Protein AF-A0A1W4WLQ2-F1 (afdb_monomer_lite)

Secondary structure (DSSP, 8-state):
--------------------------------------------------------------------------------------------PPPPPPHHHHHHHHHHHHHH--SSS-TTHHHHHHHHHHHHH-----HHHHHHHHHHHHHHHHTT----SSS-HHHHHHHHHHHHHHHHHHHHHHHHHHHHHTS-----THHHHHHHHHHHHHHHHHHHHHHHHHH-TTSPPP-------S--HHHHHHHHHHHHHHHHHHHHHHHHHHHHHHHHHHHHHHHHHHHHHHHHHHHHHHHHHHHHHHHHHHHHHHHHHHHHHHH-

Organism: Agrilus planipennis (NCBI:txid224129)

Radius of gyration: 39.21 Å; chains: 1; bounding box: 106×61×124 Å

pLDDT: mean 75.22, std 21.89, range [35.06, 98.56]

Structure (mmCIF, N/CA/C/O backbone):
data_AF-A0A1W4WLQ2-F1
#
_entry.id   AF-A0A1W4WLQ2-F1
#
loop_
_atom_site.group_PDB
_atom_site.id
_atom_site.type_symbol
_atom_site.label_atom_id
_atom_site.label_alt_id
_atom_site.label_comp_id
_atom_site.label_asym_id
_atom_site.label_entity_id
_atom_site.label_seq_id
_atom_site.pdbx_PDB_ins_code
_atom_site.Cartn_x
_atom_site.Cartn_y
_atom_site.Cartn_z
_atom_site.occupancy
_atom_site.B_iso_or_equiv
_atom_site.auth_seq_id
_atom_site.auth_comp_id
_atom_site.auth_asym_id
_atom_site.auth_atom_id
_atom_site.pdbx_PDB_model_num
ATOM 1 N N . MET A 1 1 ? -38.801 31.979 46.237 1.00 48.34 1 MET A N 1
ATOM 2 C CA . MET A 1 1 ? -38.641 32.325 44.813 1.00 48.34 1 MET A CA 1
ATOM 3 C C . MET A 1 1 ? -38.445 31.027 44.072 1.00 48.34 1 MET A C 1
ATOM 5 O O . MET A 1 1 ? -37.351 30.481 44.035 1.00 48.34 1 MET A O 1
ATOM 9 N N . GLU A 1 2 ? -39.579 30.489 43.655 1.00 47.44 2 GLU A N 1
ATOM 10 C CA . GLU A 1 2 ? -39.724 29.301 42.829 1.00 47.44 2 GLU A CA 1
ATOM 11 C C . GLU A 1 2 ? -39.314 29.653 41.401 1.00 47.44 2 GLU A C 1
ATOM 13 O O . GLU A 1 2 ? -39.631 30.744 40.938 1.00 47.44 2 GLU A O 1
ATOM 18 N N . ASN A 1 3 ? -38.650 28.732 40.707 1.00 54.50 3 ASN A N 1
ATOM 19 C CA . ASN A 1 3 ? -38.653 28.692 39.250 1.00 54.50 3 ASN A CA 1
ATOM 20 C C . ASN A 1 3 ? -38.746 27.224 38.824 1.00 54.50 3 ASN A C 1
ATOM 22 O O . ASN A 1 3 ? -37.768 26.480 38.836 1.00 54.50 3 ASN A O 1
ATOM 26 N N . HIS A 1 4 ? -39.973 26.831 38.491 1.00 54.28 4 HIS A N 1
ATOM 27 C CA . HIS A 1 4 ? -40.310 25.673 37.675 1.00 54.28 4 HIS A CA 1
ATOM 28 C C . HIS A 1 4 ? -40.163 26.035 36.189 1.00 54.28 4 HIS A C 1
ATOM 30 O O . HIS A 1 4 ? -40.594 27.116 35.795 1.00 54.28 4 HIS A O 1
ATOM 36 N N . SER A 1 5 ? -39.628 25.125 35.369 1.00 55.59 5 SER A N 1
ATOM 37 C CA . SER A 1 5 ? -39.937 24.942 33.929 1.00 55.59 5 SER A CA 1
ATOM 38 C C . SER A 1 5 ? -39.218 23.667 33.446 1.00 55.59 5 SER A C 1
ATOM 40 O O . SER A 1 5 ? -37.993 23.623 33.459 1.00 55.59 5 SER A O 1
ATOM 42 N N . THR A 1 6 ? -39.896 22.513 33.353 1.00 51.12 6 THR A N 1
ATOM 43 C CA . THR A 1 6 ? -40.570 21.944 32.151 1.00 51.12 6 THR A CA 1
ATOM 44 C C . THR A 1 6 ? -39.615 21.780 30.961 1.00 51.12 6 THR A C 1
ATOM 46 O O . THR A 1 6 ? -39.188 22.764 30.374 1.00 51.12 6 THR A O 1
ATOM 49 N N . ALA A 1 7 ? -39.103 20.573 30.701 1.00 46.91 7 ALA A N 1
ATOM 50 C CA . ALA A 1 7 ? -39.734 19.496 29.919 1.00 46.91 7 ALA A CA 1
ATOM 51 C C . ALA A 1 7 ? -39.916 19.848 28.429 1.00 46.91 7 ALA A C 1
ATOM 53 O O . ALA A 1 7 ? -40.767 20.661 28.087 1.00 46.91 7 ALA A O 1
ATOM 54 N N . SER A 1 8 ? -39.171 19.165 27.553 1.00 53.09 8 SER A N 1
ATOM 55 C CA . SER A 1 8 ? -39.634 18.845 26.200 1.00 53.09 8 SER A CA 1
ATOM 56 C C . SER A 1 8 ? -39.045 17.510 25.758 1.00 53.09 8 SER A C 1
ATOM 58 O O . SER A 1 8 ? -37.831 17.316 25.761 1.00 53.09 8 SER A O 1
ATOM 60 N N . ALA A 1 9 ? -39.958 16.608 25.423 1.00 48.03 9 ALA A N 1
ATOM 61 C CA . ALA A 1 9 ? -39.745 15.308 24.822 1.00 48.03 9 ALA A CA 1
ATOM 62 C C . ALA A 1 9 ? -39.530 15.427 23.302 1.00 48.03 9 ALA A C 1
ATOM 64 O O . ALA A 1 9 ? -40.022 16.369 22.681 1.00 48.03 9 ALA A O 1
ATOM 65 N N . ALA A 1 10 ? -38.821 14.450 22.742 1.00 55.53 10 ALA A N 1
ATOM 66 C CA . ALA A 1 10 ? -38.945 13.945 21.372 1.00 55.53 10 ALA A CA 1
ATOM 67 C C . ALA A 1 10 ? -38.346 12.522 21.414 1.00 55.53 10 ALA A C 1
ATOM 69 O O . ALA A 1 10 ? -37.172 12.366 21.751 1.00 55.53 10 ALA A O 1
ATOM 70 N N . ASP A 1 11 ? -39.200 11.501 21.499 1.00 51.06 11 ASP A N 1
ATOM 71 C CA . ASP A 1 11 ? -39.626 10.640 20.376 1.00 51.06 11 ASP A CA 1
ATOM 72 C C . ASP A 1 11 ? -38.424 10.005 19.663 1.00 51.06 11 ASP A C 1
ATOM 74 O O . ASP A 1 11 ? -37.645 10.663 18.979 1.00 51.06 11 ASP A O 1
ATOM 78 N N . GLU A 1 12 ? -38.098 8.760 20.012 1.00 47.62 12 GLU A N 1
ATOM 79 C CA . GLU A 1 12 ? -38.623 7.559 19.340 1.00 47.62 12 GLU A CA 1
ATOM 80 C C . GLU A 1 12 ? -38.275 7.549 17.848 1.00 47.62 12 GLU A C 1
ATOM 82 O O . GLU A 1 12 ? -39.021 8.032 17.002 1.00 47.62 12 GLU A O 1
ATOM 87 N N . ASN A 1 13 ? -37.153 6.906 17.511 1.00 48.66 13 ASN A N 1
ATOM 88 C CA . ASN A 1 13 ? -37.141 6.118 16.290 1.00 48.66 13 ASN A CA 1
ATOM 89 C C . ASN A 1 13 ? -36.418 4.789 16.512 1.00 48.66 13 ASN A C 1
ATOM 91 O O . ASN A 1 13 ? -35.219 4.714 16.782 1.00 48.66 13 ASN A O 1
ATOM 95 N N . SER A 1 14 ? -37.246 3.755 16.458 1.00 46.78 14 SER A N 1
ATOM 96 C CA . SER A 1 14 ? -36.958 2.340 16.572 1.00 46.78 14 SER A CA 1
ATOM 97 C C . SER A 1 14 ? -36.582 1.823 15.187 1.00 46.78 14 SER A C 1
ATOM 99 O O . SER A 1 14 ? -37.464 1.691 14.345 1.00 46.78 14 SER A O 1
ATOM 101 N N . GLU A 1 15 ? -35.326 1.442 14.971 1.00 53.91 15 GLU A N 1
ATOM 102 C CA . GLU A 1 15 ? -34.988 0.480 13.918 1.00 53.91 15 GLU A CA 1
ATOM 103 C C . GLU A 1 15 ? -34.079 -0.603 14.496 1.00 53.91 15 GLU A C 1
ATOM 105 O O . GLU A 1 15 ? -32.929 -0.379 14.880 1.00 53.91 15 GLU A O 1
ATOM 110 N N . GLY A 1 16 ? -34.681 -1.783 14.637 1.00 45.75 16 GLY A N 1
ATOM 111 C CA . GLY A 1 16 ? -34.069 -2.974 15.184 1.00 45.75 16 GLY A CA 1
ATOM 112 C C . GLY A 1 16 ? -32.989 -3.534 14.271 1.00 45.75 16 GLY A C 1
ATOM 113 O O . GLY A 1 16 ? -33.176 -3.696 13.069 1.00 45.75 16 GLY A O 1
ATOM 114 N N . TRP A 1 17 ? -31.878 -3.902 14.894 1.00 57.28 17 TRP A N 1
ATOM 115 C CA . TRP A 1 17 ? -30.917 -4.834 14.334 1.00 57.28 17 TRP A CA 1
ATOM 116 C C . TRP A 1 17 ? -30.945 -6.081 15.211 1.00 57.28 17 TRP A C 1
ATOM 118 O O . TRP A 1 17 ? -30.451 -6.082 16.338 1.00 57.28 17 TRP A O 1
ATOM 128 N N . GLU A 1 18 ? -31.591 -7.131 14.708 1.00 52.88 18 GLU A N 1
ATOM 129 C CA . GLU A 1 18 ? -31.510 -8.469 15.285 1.00 52.88 18 GLU A CA 1
ATOM 130 C C . GLU A 1 18 ? -30.085 -9.020 15.102 1.00 52.88 18 GLU A C 1
ATOM 132 O O . GLU A 1 18 ? -29.582 -9.050 13.975 1.00 52.88 18 GLU A O 1
ATOM 137 N N . PRO A 1 19 ? -29.415 -9.511 16.159 1.00 53.78 19 PRO A N 1
ATOM 138 C CA . PRO A 1 19 ? -28.214 -10.309 15.988 1.00 53.78 19 PRO A CA 1
ATOM 139 C C . PRO A 1 19 ? -28.614 -11.760 15.696 1.00 53.78 19 PRO A C 1
ATOM 141 O O . PRO A 1 19 ? -29.022 -12.510 16.585 1.00 53.78 19 PRO A O 1
ATOM 144 N N . VAL A 1 20 ? -28.464 -12.170 14.435 1.00 58.88 20 VAL A N 1
ATOM 145 C CA . VAL A 1 20 ? -28.527 -13.581 14.041 1.00 58.88 20 VAL A CA 1
ATOM 146 C C . VAL A 1 20 ? -27.397 -14.329 14.747 1.00 58.88 20 VAL A C 1
ATOM 148 O O . VAL A 1 20 ? -26.211 -14.099 14.513 1.00 58.88 20 VAL A O 1
ATOM 151 N N . GLY A 1 21 ? -27.792 -15.225 15.648 1.00 47.22 21 GLY A N 1
ATOM 152 C CA . GLY A 1 21 ? -26.899 -16.109 16.375 1.00 47.22 21 GLY A CA 1
ATOM 153 C C . GLY A 1 21 ? -26.183 -17.087 15.448 1.00 47.22 21 GLY A C 1
ATOM 154 O O . GLY A 1 21 ? -26.806 -17.929 14.809 1.00 47.22 21 GLY A O 1
ATOM 155 N N . GLY A 1 22 ? -24.854 -17.027 15.454 1.00 47.66 22 GLY A N 1
ATOM 156 C CA . GLY A 1 22 ? -23.969 -18.055 14.917 1.00 47.66 22 GLY A CA 1
ATOM 157 C C . GLY A 1 22 ? -23.093 -18.616 16.030 1.00 47.66 22 GLY A C 1
ATOM 158 O O . GLY A 1 22 ? -21.968 -18.170 16.229 1.00 47.66 22 GLY A O 1
ATOM 159 N N . ARG A 1 23 ? -23.619 -19.586 16.788 1.00 44.97 23 ARG A N 1
ATOM 160 C CA . ARG A 1 23 ? -22.826 -20.408 17.712 1.00 44.97 23 ARG A CA 1
ATOM 161 C C . ARG A 1 23 ? -21.892 -21.306 16.899 1.00 44.97 23 ARG A C 1
ATOM 163 O O . ARG A 1 23 ? -22.341 -22.305 16.342 1.00 44.97 23 ARG A O 1
ATOM 170 N N . HIS A 1 24 ? -20.596 -21.028 16.921 1.00 51.94 24 HIS A N 1
ATOM 171 C CA . HIS A 1 24 ? -19.576 -22.047 16.683 1.00 51.94 24 HIS A CA 1
ATOM 172 C C . HIS A 1 24 ? -18.774 -22.238 17.966 1.00 51.94 24 HIS A C 1
ATOM 174 O O . HIS A 1 24 ? -17.876 -21.473 18.302 1.00 51.94 24 HIS A O 1
ATOM 180 N N . GLN A 1 25 ? -19.190 -23.259 18.719 1.00 44.22 25 GLN A N 1
ATOM 181 C CA . GLN A 1 25 ? -18.376 -23.881 19.748 1.00 44.22 25 GLN A CA 1
ATOM 182 C C . GLN A 1 25 ? -17.321 -24.727 19.040 1.00 44.22 25 GLN A C 1
ATOM 184 O O . GLN A 1 25 ? -17.645 -25.769 18.475 1.00 44.22 25 GLN A O 1
ATOM 189 N N . CYS A 1 26 ? -16.069 -24.291 19.099 1.00 48.91 26 CYS A N 1
ATOM 190 C CA . CYS A 1 26 ? -14.922 -25.151 18.858 1.00 48.91 26 CYS A CA 1
ATOM 191 C C . CYS A 1 26 ? -14.115 -25.161 20.155 1.00 48.91 26 CYS A C 1
ATOM 193 O O . CYS A 1 26 ? -13.290 -24.285 20.401 1.00 48.91 26 CYS A O 1
ATOM 195 N N . ASN A 1 27 ? -14.419 -26.140 21.006 1.00 45.69 27 ASN A N 1
ATOM 196 C CA . ASN A 1 27 ? -13.544 -26.558 22.091 1.00 45.69 27 ASN A CA 1
ATOM 197 C C . ASN A 1 27 ? -12.202 -26.979 21.483 1.00 45.69 27 ASN A C 1
ATOM 199 O O . ASN A 1 27 ? -12.173 -27.901 20.669 1.00 45.69 27 ASN A O 1
ATOM 203 N N . SER A 1 28 ? -11.105 -26.355 21.905 1.00 43.94 28 SER A N 1
ATOM 204 C CA . SER A 1 28 ? -9.777 -26.949 21.765 1.00 43.94 28 SER A CA 1
ATOM 205 C C . SER A 1 28 ? -9.122 -27.000 23.145 1.00 43.94 28 SER A C 1
ATOM 207 O O . SER A 1 28 ? -9.112 -25.981 23.843 1.00 43.94 28 SER A O 1
ATOM 209 N N . PRO A 1 29 ? -8.654 -28.178 23.587 1.00 60.97 29 PRO A N 1
ATOM 210 C CA . PRO A 1 29 ? -8.167 -28.371 24.936 1.00 60.97 29 PRO A CA 1
ATOM 211 C C . PRO A 1 29 ? -6.741 -27.836 25.076 1.00 60.97 29 PRO A C 1
ATOM 213 O O . PRO A 1 29 ? -5.836 -28.172 24.317 1.00 60.97 29 PRO A O 1
ATOM 216 N N . PHE A 1 30 ? -6.578 -26.992 26.086 1.00 43.16 30 PHE A N 1
ATOM 217 C CA . PHE A 1 30 ? -5.598 -27.149 27.157 1.00 43.16 30 PHE A CA 1
ATOM 218 C C . PHE A 1 30 ? -4.501 -28.204 26.906 1.00 43.16 30 PHE A C 1
ATOM 220 O O . PHE A 1 30 ? -4.740 -29.406 27.014 1.00 43.16 30 PHE A O 1
ATOM 227 N N . SER A 1 31 ? -3.280 -27.737 26.644 1.00 49.88 31 SER A N 1
ATOM 228 C CA . SER A 1 31 ? -2.066 -28.524 26.845 1.00 49.88 31 SER A CA 1
ATOM 229 C C . SER A 1 31 ? -1.084 -27.685 27.655 1.00 49.88 31 SER A C 1
ATOM 231 O O . SER A 1 31 ? -0.278 -26.932 27.114 1.00 49.88 31 SER A O 1
ATOM 233 N N . GLU A 1 32 ? -1.190 -27.814 28.975 1.00 47.84 32 GLU A N 1
ATOM 234 C CA . GLU A 1 32 ? -0.105 -27.519 29.903 1.00 47.84 32 GLU A CA 1
ATOM 235 C C . GLU A 1 32 ? 1.060 -28.470 29.620 1.00 47.84 32 GLU A C 1
ATOM 237 O O . GLU A 1 32 ? 0.942 -29.677 29.802 1.00 47.84 32 GLU A O 1
ATOM 242 N N . TYR A 1 33 ? 2.203 -27.920 29.226 1.00 51.47 33 TYR A N 1
ATOM 243 C CA . TYR A 1 33 ? 3.497 -28.483 29.588 1.00 51.47 33 TYR A CA 1
ATOM 244 C C . TYR A 1 33 ? 4.407 -27.322 29.964 1.00 51.47 33 TYR A C 1
ATOM 246 O O . TYR A 1 33 ? 4.848 -26.542 29.122 1.00 51.47 33 TYR A O 1
ATOM 254 N N . GLY A 1 34 ? 4.656 -27.199 31.265 1.00 41.88 34 GLY A N 1
ATOM 255 C CA . GLY A 1 34 ? 5.792 -26.444 31.754 1.00 41.88 34 GLY A CA 1
ATOM 256 C C . GLY A 1 34 ? 7.092 -27.139 31.363 1.00 41.88 34 GLY A C 1
ATOM 257 O O . GLY A 1 34 ? 7.143 -28.363 31.266 1.00 41.88 34 GLY A O 1
ATOM 258 N N . SER A 1 35 ? 8.156 -26.360 31.200 1.00 48.81 35 SER A N 1
ATOM 259 C CA . SER A 1 35 ? 9.477 -26.805 31.625 1.00 48.81 35 SER A CA 1
ATOM 260 C C . SER A 1 35 ? 10.407 -25.611 31.810 1.00 48.81 35 SER A C 1
ATOM 262 O O . SER A 1 35 ? 10.673 -24.830 30.902 1.00 48.81 35 SER A O 1
ATOM 264 N N . SER A 1 36 ? 10.879 -25.498 33.040 1.00 47.38 36 SER A N 1
ATOM 265 C CA . SER A 1 36 ? 11.993 -24.699 33.532 1.00 47.38 36 SER A CA 1
ATOM 266 C C . SER A 1 36 ? 13.342 -25.068 32.896 1.00 47.38 36 SER A C 1
ATOM 268 O O . SER A 1 36 ? 13.583 -26.240 32.610 1.00 47.38 36 SER A O 1
ATOM 270 N N . GLY A 1 37 ? 14.259 -24.095 32.824 1.00 35.06 37 GLY A N 1
ATOM 271 C CA . GLY A 1 37 ? 15.705 -24.278 32.599 1.00 35.06 37 GLY A CA 1
ATOM 272 C C . GLY A 1 37 ? 16.283 -23.066 31.856 1.00 35.06 37 GLY A C 1
ATOM 273 O O . GLY A 1 37 ? 16.009 -22.905 30.680 1.00 35.06 37 GLY A O 1
ATOM 274 N N . SER A 1 38 ? 16.849 -22.050 32.515 1.00 42.25 38 SER A N 1
ATOM 275 C CA . SER A 1 38 ? 18.173 -21.993 33.162 1.00 42.25 38 SER A CA 1
ATOM 276 C C . SER A 1 38 ? 19.349 -22.041 32.180 1.00 42.25 38 SER A C 1
ATOM 278 O O . SER A 1 38 ? 19.387 -22.894 31.299 1.00 42.25 38 SER A O 1
ATOM 280 N N . SER A 1 39 ? 20.338 -21.182 32.461 1.00 40.19 39 SER A N 1
ATOM 281 C CA . SER A 1 39 ? 21.684 -21.056 31.876 1.00 40.19 39 SER A CA 1
ATOM 282 C C . SER A 1 39 ? 21.771 -20.415 30.486 1.00 40.19 39 SER A C 1
ATOM 284 O O . SER A 1 39 ? 20.860 -20.521 29.681 1.00 40.19 39 SER A O 1
ATOM 286 N N . GLU A 1 40 ? 22.840 -19.757 30.065 1.00 39.69 40 GLU A N 1
ATOM 287 C CA . GLU A 1 40 ? 24.012 -19.106 30.658 1.00 39.69 40 GLU A CA 1
ATOM 288 C C . GLU A 1 40 ? 24.751 -18.535 29.435 1.00 39.69 40 GLU A C 1
ATOM 290 O O . GLU A 1 40 ? 24.531 -18.962 28.299 1.00 39.69 40 GLU A O 1
ATOM 295 N N . GLY A 1 41 ? 25.537 -17.484 29.637 1.00 40.97 41 GLY A N 1
ATOM 296 C CA . GLY A 1 41 ? 26.003 -16.624 28.557 1.00 40.97 41 GLY A CA 1
ATOM 297 C C . GLY A 1 41 ? 26.814 -17.320 27.466 1.00 40.97 41 GLY A C 1
ATOM 298 O O . GLY A 1 41 ? 27.547 -18.267 27.717 1.00 40.97 41 GLY A O 1
ATOM 299 N N . GLN A 1 42 ? 26.814 -16.724 26.273 1.00 38.69 42 GLN A N 1
ATOM 300 C CA . GLN A 1 42 ? 28.025 -16.695 25.465 1.00 38.69 42 GLN A CA 1
ATOM 301 C C . GLN A 1 42 ? 28.088 -15.461 24.566 1.00 38.69 42 GLN A C 1
ATOM 303 O O . GLN A 1 42 ? 27.208 -15.128 23.782 1.00 38.69 42 GLN A O 1
ATOM 308 N N . ARG A 1 43 ? 29.207 -14.777 24.761 1.00 48.38 43 ARG A N 1
ATOM 309 C CA . ARG A 1 43 ? 29.699 -13.558 24.145 1.00 48.38 43 ARG A CA 1
ATOM 310 C C . ARG A 1 43 ? 30.427 -13.948 22.854 1.00 48.38 43 ARG A C 1
ATOM 312 O O . ARG A 1 43 ? 31.427 -14.655 22.933 1.00 48.38 43 ARG A O 1
ATOM 319 N N . ARG A 1 44 ? 29.976 -13.477 21.689 1.00 45.75 44 ARG A N 1
ATOM 320 C CA . ARG A 1 44 ? 30.718 -13.499 20.406 1.00 45.75 44 ARG A CA 1
ATOM 321 C C . ARG A 1 44 ? 30.398 -12.190 19.674 1.00 45.75 44 ARG A C 1
ATOM 323 O O . ARG A 1 44 ? 29.241 -11.922 19.401 1.00 45.75 44 ARG A O 1
ATOM 330 N N . GLN A 1 45 ? 31.279 -11.189 19.704 1.00 40.25 45 GLN A N 1
ATOM 331 C CA . GLN A 1 45 ? 32.380 -10.928 18.759 1.00 40.25 45 GLN A CA 1
ATOM 332 C C . GLN A 1 45 ? 31.960 -10.905 17.275 1.00 40.25 45 GLN A C 1
ATOM 334 O O . GLN A 1 45 ? 31.929 -11.930 16.609 1.00 40.25 45 GLN A O 1
ATOM 339 N N . SER A 1 46 ? 31.636 -9.687 16.829 1.00 41.41 46 SER A N 1
ATOM 340 C CA . SER A 1 46 ? 32.047 -8.973 15.608 1.00 41.41 46 SER A CA 1
ATOM 341 C C . SER A 1 46 ? 32.401 -9.738 14.323 1.00 41.41 46 SER A C 1
ATOM 343 O O . SER A 1 46 ? 33.451 -10.367 14.272 1.00 41.41 46 SER A O 1
ATOM 345 N N . THR A 1 47 ? 31.685 -9.422 13.233 1.00 42.81 47 THR A N 1
ATOM 346 C CA . THR A 1 47 ? 32.250 -9.019 11.920 1.00 42.81 47 THR A CA 1
ATOM 347 C C . THR A 1 47 ? 31.239 -8.146 11.142 1.00 42.81 47 THR A C 1
ATOM 349 O O . THR A 1 47 ? 30.071 -8.517 11.051 1.00 42.81 47 THR A O 1
ATOM 352 N N . PRO A 1 48 ? 31.628 -6.994 10.552 1.00 48.53 48 PRO A N 1
ATOM 353 C CA . PRO A 1 48 ? 30.791 -6.289 9.584 1.00 48.53 48 PRO A CA 1
ATOM 354 C C . PRO A 1 48 ? 31.212 -6.645 8.150 1.00 48.53 48 PRO A C 1
ATOM 356 O O . PRO A 1 48 ? 32.249 -6.204 7.652 1.00 48.53 48 PRO A O 1
ATOM 359 N N . GLY A 1 49 ? 30.388 -7.450 7.476 1.00 37.03 49 GLY A N 1
ATOM 360 C CA . GLY A 1 49 ? 30.496 -7.734 6.046 1.00 37.03 49 GLY A CA 1
ATOM 361 C C . GLY A 1 49 ? 29.917 -6.589 5.216 1.00 37.03 49 GLY A C 1
ATOM 362 O O . GLY A 1 49 ? 28.706 -6.450 5.075 1.00 37.03 49 GLY A O 1
ATOM 363 N N . SER A 1 50 ? 30.801 -5.754 4.674 1.00 46.38 50 SER A N 1
ATOM 364 C CA . SER A 1 50 ? 30.487 -4.699 3.709 1.00 46.38 50 SER A CA 1
ATOM 365 C C . SER A 1 50 ? 30.048 -5.298 2.368 1.00 46.38 50 SER A C 1
ATOM 367 O O . SER A 1 50 ? 30.754 -6.120 1.784 1.00 46.38 50 SER A O 1
ATOM 369 N N . SER A 1 51 ? 28.898 -4.872 1.844 1.00 44.75 51 SER A N 1
ATOM 370 C CA . SER A 1 51 ? 28.499 -5.123 0.455 1.00 44.75 51 SER A CA 1
ATOM 371 C C . SER A 1 51 ? 27.739 -3.924 -0.103 1.00 44.75 51 SER A C 1
ATOM 373 O O . SER A 1 51 ? 26.521 -3.808 0.000 1.00 44.75 51 SER A O 1
ATOM 375 N N . HIS A 1 52 ? 28.490 -3.015 -0.725 1.00 40.72 52 HIS A N 1
ATOM 376 C CA . HIS A 1 52 ? 27.952 -1.992 -1.612 1.00 40.72 52 HIS A CA 1
ATOM 377 C C . HIS A 1 52 ? 27.673 -2.609 -2.990 1.00 40.72 52 HIS A C 1
ATOM 379 O O . HIS A 1 52 ? 28.597 -2.931 -3.736 1.00 40.72 52 HIS A O 1
ATOM 385 N N . ARG A 1 53 ? 26.395 -2.727 -3.362 1.00 43.56 53 ARG A N 1
ATOM 386 C CA . ARG A 1 53 ? 25.969 -2.809 -4.765 1.00 43.56 53 ARG A CA 1
ATOM 387 C C . ARG A 1 53 ? 25.604 -1.403 -5.236 1.00 43.56 53 ARG A C 1
ATOM 389 O O . ARG A 1 53 ? 24.496 -0.939 -4.997 1.00 43.56 53 ARG A O 1
ATOM 396 N N . SER A 1 54 ? 26.521 -0.758 -5.951 1.00 41.09 54 SER A N 1
ATOM 397 C CA . SER A 1 54 ? 26.209 0.394 -6.801 1.00 41.09 54 SER A CA 1
ATOM 398 C C . SER A 1 54 ? 26.283 -0.057 -8.253 1.00 41.09 54 SER A C 1
ATOM 400 O O . SER A 1 54 ? 27.358 -0.318 -8.788 1.00 41.09 54 SER A O 1
ATOM 402 N N . ASN A 1 55 ? 25.113 -0.184 -8.872 1.00 36.38 55 ASN A N 1
ATOM 403 C CA . ASN A 1 55 ? 24.955 -0.449 -10.294 1.00 36.38 55 ASN A CA 1
ATOM 404 C C . ASN A 1 55 ? 25.239 0.851 -11.065 1.00 36.38 55 ASN A C 1
ATOM 406 O O . ASN A 1 55 ? 24.464 1.802 -10.976 1.00 36.38 55 ASN A O 1
ATOM 410 N N . SER A 1 56 ? 26.319 0.882 -11.845 1.00 48.47 56 SER A N 1
ATOM 411 C CA . SER A 1 56 ? 26.508 1.845 -12.931 1.00 48.47 56 SER A CA 1
ATOM 412 C C . SER A 1 56 ? 26.633 1.091 -14.257 1.00 48.47 56 SER A C 1
ATOM 414 O O . SER A 1 56 ? 27.543 0.299 -14.482 1.00 48.47 56 SER A O 1
ATOM 416 N N . SER A 1 57 ? 25.660 1.300 -15.139 1.00 40.88 57 SER A N 1
ATOM 417 C CA . SER A 1 57 ? 25.740 1.054 -16.584 1.00 40.88 57 SER A CA 1
ATOM 418 C C . SER A 1 57 ? 24.451 1.645 -17.176 1.00 40.88 57 SER A C 1
ATOM 420 O O . SER A 1 57 ? 23.394 1.488 -16.578 1.00 40.88 57 SER A O 1
ATOM 422 N N . GLN A 1 58 ? 24.425 2.355 -18.301 1.00 44.31 58 GLN A N 1
ATOM 423 C CA . GLN A 1 58 ? 24.904 1.869 -19.589 1.00 44.31 58 GLN A CA 1
ATOM 424 C C . GLN A 1 58 ? 25.239 3.026 -20.545 1.00 44.31 58 GLN A C 1
ATOM 426 O O . GLN A 1 58 ? 24.397 3.867 -20.855 1.00 44.31 58 GLN A O 1
ATOM 431 N N . HIS A 1 59 ? 26.449 2.984 -21.106 1.00 40.47 59 HIS A N 1
ATOM 432 C CA . HIS A 1 59 ? 26.720 3.491 -22.448 1.00 40.47 59 HIS A CA 1
ATOM 433 C C . HIS A 1 59 ? 26.280 2.425 -23.458 1.00 40.47 59 HIS A C 1
ATOM 435 O O . HIS A 1 59 ? 26.790 1.308 -23.438 1.00 40.47 59 HIS A O 1
ATOM 441 N N . SER A 1 60 ? 25.375 2.776 -24.370 1.00 41.41 60 SER A N 1
ATOM 442 C CA . SER A 1 60 ? 25.080 1.968 -25.557 1.00 41.41 60 SER A CA 1
ATOM 443 C C . SER A 1 60 ? 25.820 2.571 -26.749 1.00 41.41 60 SER A C 1
ATOM 445 O O . SER A 1 60 ? 25.423 3.619 -27.253 1.00 41.41 60 SER A O 1
ATOM 447 N N . LYS A 1 61 ? 26.906 1.931 -27.198 1.00 40.69 61 LYS A N 1
ATOM 448 C CA . LYS A 1 61 ? 27.499 2.188 -28.518 1.00 40.69 61 LYS A CA 1
ATOM 449 C C . LYS A 1 61 ? 27.119 1.045 -29.453 1.00 40.69 61 LYS A C 1
ATOM 451 O O . LYS A 1 61 ? 27.555 -0.089 -29.301 1.00 40.69 61 LYS A O 1
ATOM 456 N N . SER A 1 62 ? 26.276 1.397 -30.410 1.00 41.56 62 SER A N 1
ATOM 457 C CA . SER A 1 62 ? 25.870 0.635 -31.583 1.00 41.56 62 SER A CA 1
ATOM 458 C C . SER A 1 62 ? 27.065 0.329 -32.492 1.00 41.56 62 SER A C 1
ATOM 460 O O . SER A 1 62 ? 27.662 1.249 -33.054 1.00 41.56 62 SER A O 1
ATOM 462 N N . SER A 1 63 ? 27.382 -0.951 -32.692 1.00 44.84 63 SER A N 1
ATOM 463 C CA . SER A 1 63 ? 28.281 -1.408 -33.752 1.00 44.84 63 SER A CA 1
ATOM 464 C C . SER A 1 63 ? 27.468 -1.779 -34.996 1.00 44.84 63 SER A C 1
ATOM 466 O O . SER A 1 63 ? 26.784 -2.796 -35.077 1.00 44.84 63 SER A O 1
ATOM 468 N N . SER A 1 64 ? 27.536 -0.883 -35.978 1.00 44.66 64 SER A N 1
ATOM 469 C CA . SER A 1 64 ? 27.032 -1.060 -37.336 1.00 44.66 64 SER A CA 1
ATOM 470 C C . SER A 1 64 ? 27.967 -1.999 -38.098 1.00 44.66 64 SER A C 1
ATOM 472 O O . SER A 1 64 ? 29.118 -1.652 -38.364 1.00 44.66 64 SER A O 1
ATOM 474 N N . LYS A 1 65 ? 27.493 -3.202 -38.438 1.00 49.75 65 LYS A N 1
ATOM 475 C CA . LYS A 1 65 ? 28.225 -4.164 -39.271 1.00 49.75 65 LYS A CA 1
ATOM 476 C C . LYS A 1 65 ? 27.663 -4.105 -40.690 1.00 49.75 65 LYS A C 1
ATOM 478 O O . LYS A 1 65 ? 26.641 -4.710 -41.002 1.00 49.75 65 LYS A O 1
ATOM 483 N N . ARG A 1 66 ? 28.326 -3.321 -41.542 1.00 46.81 66 ARG A N 1
ATOM 484 C CA . ARG A 1 66 ? 28.109 -3.299 -42.993 1.00 46.81 66 ARG A CA 1
ATOM 485 C C . ARG A 1 66 ? 28.815 -4.485 -43.651 1.00 46.81 66 ARG A C 1
ATOM 487 O O . ARG A 1 66 ? 29.983 -4.735 -43.382 1.00 46.81 66 ARG A O 1
ATOM 494 N N . GLY A 1 67 ? 28.118 -5.088 -44.611 1.00 44.28 67 GLY A N 1
ATOM 495 C CA . GLY A 1 67 ? 28.705 -5.448 -45.900 1.00 44.28 67 GLY A CA 1
ATOM 496 C C . GLY A 1 67 ? 29.173 -6.888 -46.069 1.00 44.28 67 GLY A C 1
ATOM 497 O O . GLY A 1 67 ? 30.346 -7.188 -45.880 1.00 44.28 67 GLY A O 1
ATOM 498 N N . ARG A 1 68 ? 28.299 -7.744 -46.607 1.00 48.25 68 ARG A N 1
ATOM 499 C CA . ARG A 1 68 ? 28.745 -8.791 -47.533 1.00 48.25 68 ARG A CA 1
ATOM 500 C C . ARG A 1 68 ? 27.720 -8.973 -48.646 1.00 48.25 68 ARG A C 1
ATOM 502 O O . ARG A 1 68 ? 26.632 -9.492 -48.428 1.00 48.25 68 ARG A O 1
ATOM 509 N N . ALA A 1 69 ? 28.085 -8.484 -49.826 1.00 49.81 69 ALA A N 1
ATOM 510 C CA . ALA A 1 69 ? 27.381 -8.716 -51.073 1.00 49.81 69 ALA A CA 1
ATOM 511 C C . ALA A 1 69 ? 27.676 -10.136 -51.580 1.00 49.81 69 ALA A C 1
ATOM 513 O O . ALA A 1 69 ? 28.820 -10.585 -51.543 1.00 49.81 69 ALA A O 1
ATOM 514 N N . THR A 1 70 ? 26.648 -10.814 -52.084 1.00 61.84 70 THR A N 1
ATOM 515 C CA . THR A 1 70 ? 26.765 -11.959 -52.999 1.00 61.84 70 THR A CA 1
ATOM 516 C C . THR A 1 70 ? 25.719 -11.788 -54.106 1.00 61.84 70 THR A C 1
ATOM 518 O O . THR A 1 70 ? 24.600 -11.366 -53.805 1.00 61.84 70 THR A O 1
ATOM 521 N N . PRO A 1 71 ? 26.056 -12.043 -55.384 1.00 64.06 71 PRO A N 1
ATOM 522 C CA . PRO A 1 71 ? 25.113 -11.908 -56.484 1.00 64.06 71 PRO A CA 1
ATOM 523 C C . PRO A 1 71 ? 24.474 -13.249 -56.895 1.00 64.06 71 PRO A C 1
ATOM 525 O O . PRO A 1 71 ? 25.141 -14.272 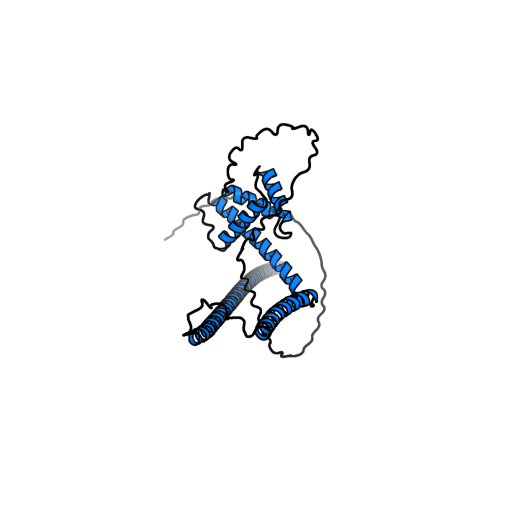-56.979 1.00 64.06 71 PRO A O 1
ATOM 528 N N . ARG A 1 72 ? 23.183 -13.153 -57.240 1.00 53.66 72 ARG A N 1
ATOM 529 C CA . ARG A 1 72 ? 22.533 -13.646 -58.474 1.00 53.66 72 ARG A CA 1
ATOM 530 C C . ARG A 1 72 ? 22.585 -15.149 -58.830 1.00 53.66 72 ARG A C 1
ATOM 532 O O . ARG A 1 72 ? 23.549 -15.612 -59.422 1.00 53.66 72 ARG A O 1
ATOM 539 N N . ALA A 1 73 ? 21.428 -15.805 -58.704 1.00 50.81 73 ALA A N 1
ATOM 540 C CA . ALA A 1 73 ? 20.832 -16.732 -59.688 1.00 50.81 73 ALA A CA 1
ATOM 541 C C . ALA A 1 73 ? 19.342 -16.910 -59.311 1.00 50.81 73 ALA A C 1
ATOM 543 O O . ALA A 1 73 ? 19.032 -17.379 -58.225 1.00 50.81 73 ALA A O 1
ATOM 544 N N . SER A 1 74 ? 18.399 -16.269 -60.005 1.00 57.81 74 SER A N 1
ATOM 545 C CA . SER A 1 74 ? 17.646 -16.832 -61.139 1.00 57.81 74 SER A CA 1
ATOM 546 C C . SER A 1 74 ? 16.968 -18.173 -60.830 1.00 57.81 74 SER A C 1
ATOM 548 O O . SER A 1 74 ? 17.506 -19.215 -61.184 1.00 57.81 74 SER A O 1
ATOM 550 N N . GLN A 1 75 ? 15.759 -18.142 -60.261 1.00 52.44 75 GLN A N 1
ATOM 551 C CA . GLN A 1 75 ? 14.698 -19.085 -60.630 1.00 52.44 75 GLN A CA 1
ATOM 552 C C . GLN A 1 75 ? 13.325 -18.501 -60.286 1.00 52.44 75 GLN A C 1
ATOM 554 O O . GLN A 1 75 ? 12.983 -18.230 -59.138 1.00 52.44 75 GLN A O 1
ATOM 559 N N . THR A 1 76 ? 12.588 -18.233 -61.353 1.00 50.34 76 THR A N 1
ATOM 560 C CA . THR A 1 76 ? 11.267 -17.625 -61.417 1.00 50.34 76 THR A CA 1
ATOM 561 C C . THR A 1 76 ? 10.218 -18.712 -61.197 1.00 50.34 76 THR A C 1
ATOM 563 O O . THR A 1 76 ? 10.132 -19.642 -61.993 1.00 50.34 76 THR A O 1
ATOM 566 N N . MET A 1 77 ? 9.401 -18.574 -60.154 1.00 68.44 77 MET A N 1
ATOM 567 C CA . MET A 1 77 ? 8.104 -19.247 -60.040 1.00 68.44 77 MET A CA 1
ATOM 568 C C . MET A 1 77 ? 7.016 -18.164 -59.956 1.00 68.44 77 MET A C 1
ATOM 570 O O . MET A 1 77 ? 7.214 -17.178 -59.238 1.00 68.44 77 MET A O 1
ATOM 574 N N . PRO A 1 78 ? 5.893 -18.293 -60.685 1.00 60.62 78 PRO A N 1
ATOM 575 C CA . PRO A 1 78 ? 4.809 -17.319 -60.649 1.00 60.62 78 PRO A CA 1
ATOM 576 C C . PRO A 1 78 ? 3.996 -17.491 -59.360 1.00 60.62 78 PRO A C 1
ATOM 578 O O . PRO A 1 78 ? 3.044 -18.265 -59.306 1.00 60.62 78 PRO A O 1
ATOM 581 N N . SER A 1 79 ? 4.374 -16.766 -58.308 1.00 49.72 79 SER A N 1
ATOM 582 C CA . SER A 1 79 ? 3.523 -16.612 -57.129 1.00 49.72 79 SER A CA 1
ATOM 583 C C . SER A 1 79 ? 2.354 -15.693 -57.462 1.00 49.72 79 SER A C 1
ATOM 585 O O . SER A 1 79 ? 2.535 -14.565 -57.917 1.00 49.72 79 SER A O 1
ATOM 587 N N . THR A 1 80 ? 1.150 -16.193 -57.212 1.00 48.16 80 THR A N 1
ATOM 588 C CA . THR A 1 80 ? -0.119 -15.472 -57.207 1.00 48.16 80 THR A CA 1
ATOM 589 C C . THR A 1 80 ? -0.023 -14.272 -56.267 1.00 48.16 80 THR A C 1
ATOM 591 O O . THR A 1 80 ? -0.177 -14.382 -55.051 1.00 48.16 80 THR A O 1
ATOM 594 N N . THR A 1 81 ? 0.258 -13.104 -56.841 1.00 48.31 81 THR A N 1
ATOM 595 C CA . THR A 1 81 ? 0.212 -11.811 -56.162 1.00 48.31 81 THR A CA 1
ATOM 596 C C . THR A 1 81 ? -1.245 -11.488 -55.843 1.00 48.31 81 THR A C 1
ATOM 598 O O . THR A 1 81 ? -1.941 -10.833 -56.617 1.00 48.31 81 THR A O 1
ATOM 601 N N . VAL A 1 82 ? -1.738 -11.970 -54.702 1.00 54.41 82 VAL A N 1
ATOM 602 C CA . VAL A 1 82 ? -2.912 -11.371 -54.067 1.00 54.41 82 VAL A CA 1
ATOM 603 C C . VAL A 1 82 ? -2.521 -9.949 -53.691 1.00 54.41 82 VAL A C 1
ATOM 605 O O . VAL A 1 82 ? -1.690 -9.728 -52.814 1.00 54.41 82 VAL A O 1
ATOM 608 N N . ASN A 1 83 ? -3.069 -8.998 -54.448 1.00 47.28 83 ASN A N 1
ATOM 609 C CA . ASN A 1 83 ? -2.974 -7.564 -54.224 1.00 47.28 83 ASN A CA 1
ATOM 610 C C . ASN A 1 83 ? -3.302 -7.260 -52.759 1.00 47.28 83 ASN A C 1
ATOM 612 O O . ASN A 1 83 ? -4.467 -7.165 -52.365 1.00 47.28 83 ASN A O 1
ATOM 616 N N . SER A 1 84 ? -2.251 -7.105 -51.956 1.00 47.50 84 SER A N 1
ATOM 617 C CA . SER A 1 84 ? -2.308 -6.511 -50.632 1.00 47.50 84 SER A CA 1
ATOM 618 C C . SER A 1 84 ? -2.828 -5.098 -50.808 1.00 47.50 84 SER A C 1
ATOM 620 O O . SER A 1 84 ? -2.094 -4.183 -51.178 1.00 47.50 84 SER A O 1
ATOM 622 N N . SER A 1 85 ? -4.135 -4.966 -50.598 1.00 47.94 85 SER A N 1
ATOM 623 C CA . SER A 1 85 ? -4.838 -3.702 -50.477 1.00 47.94 85 SER A CA 1
ATOM 624 C C . SER A 1 85 ? -3.973 -2.778 -49.632 1.00 47.94 85 SER A C 1
ATOM 626 O O . SER A 1 85 ? -3.662 -3.091 -48.483 1.00 47.94 85 SER A O 1
ATOM 628 N N . SER A 1 86 ? -3.530 -1.675 -50.224 1.00 52.38 86 SER A N 1
ATOM 629 C CA . SER A 1 86 ? -2.840 -0.597 -49.537 1.00 52.38 86 SER A CA 1
ATOM 630 C C . SER A 1 86 ? -3.800 -0.029 -48.496 1.00 52.38 86 SER A C 1
ATOM 632 O O . SER A 1 86 ? -4.571 0.888 -48.784 1.00 52.38 86 SER A O 1
ATOM 634 N N . ILE A 1 87 ? -3.809 -0.637 -47.306 1.00 58.72 87 ILE A N 1
ATOM 635 C CA . ILE A 1 87 ? -4.526 -0.152 -46.134 1.00 58.72 87 ILE A CA 1
ATOM 636 C C . ILE A 1 87 ? -3.952 1.233 -45.883 1.00 58.72 87 ILE A C 1
ATOM 638 O O . ILE A 1 87 ? -2.829 1.383 -45.403 1.00 58.72 87 ILE A O 1
ATOM 642 N N . SER A 1 88 ? -4.718 2.236 -46.306 1.00 57.28 88 SER A N 1
ATOM 643 C CA . SER A 1 88 ? -4.521 3.638 -45.985 1.00 57.28 88 SER A CA 1
ATOM 644 C C . SER A 1 88 ? -4.188 3.710 -44.499 1.00 57.28 88 SER A C 1
ATOM 646 O O . SER A 1 88 ? -5.038 3.401 -43.658 1.00 57.28 88 SER A O 1
ATOM 648 N N . GLN A 1 89 ? -2.922 4.005 -44.184 1.00 56.81 89 GLN A N 1
ATOM 649 C CA . GLN A 1 89 ? -2.438 4.134 -42.816 1.00 56.81 89 GLN A CA 1
ATOM 650 C C . GLN A 1 89 ? -3.084 5.380 -42.226 1.00 56.81 89 GLN A C 1
ATOM 652 O O . GLN A 1 89 ? -2.507 6.466 -42.216 1.00 56.81 89 GLN A O 1
ATOM 657 N N . ARG A 1 90 ? -4.333 5.232 -41.773 1.00 63.03 90 ARG A N 1
ATOM 658 C CA . ARG A 1 90 ? -4.983 6.239 -40.950 1.00 63.03 90 ARG A CA 1
ATOM 659 C C . ARG A 1 90 ? -4.044 6.493 -39.771 1.00 63.03 90 ARG A C 1
ATOM 661 O O . ARG A 1 90 ? -3.574 5.518 -39.175 1.00 63.03 90 ARG A O 1
ATOM 668 N N . PRO A 1 91 ? -3.733 7.761 -39.457 1.00 66.25 91 PRO A N 1
ATOM 669 C CA . PRO A 1 91 ? -2.861 8.083 -38.342 1.00 66.25 91 PRO A CA 1
ATOM 670 C C . PRO A 1 91 ? -3.421 7.394 -37.101 1.00 66.25 91 PRO A C 1
ATOM 672 O O . PRO A 1 91 ? -4.556 7.657 -36.702 1.00 66.25 91 PRO A O 1
ATOM 675 N N . GLN A 1 92 ? -2.655 6.452 -36.543 1.00 72.75 92 GLN A N 1
ATOM 676 C CA . GLN A 1 92 ? -3.064 5.761 -35.330 1.00 72.75 92 GLN A CA 1
ATOM 677 C C . GLN A 1 92 ? -3.178 6.819 -34.238 1.00 72.75 92 GLN A C 1
ATOM 679 O O . GLN A 1 92 ? -2.180 7.425 -33.835 1.00 72.75 92 GLN A O 1
ATOM 684 N N . LEU A 1 93 ? -4.414 7.093 -33.819 1.00 80.81 93 LEU A N 1
ATOM 685 C CA . LEU A 1 93 ? -4.690 8.003 -32.721 1.00 80.81 93 LEU A CA 1
ATOM 686 C C . LEU A 1 93 ? -3.908 7.493 -31.514 1.00 80.81 93 LEU A C 1
ATOM 688 O O . LEU A 1 93 ? -4.116 6.371 -31.052 1.00 80.81 93 LEU A O 1
ATOM 692 N N . ARG A 1 94 ? -2.955 8.302 -31.043 1.00 88.12 94 ARG A N 1
ATOM 693 C CA . ARG A 1 94 ? -2.146 7.946 -29.879 1.00 88.12 94 ARG A CA 1
ATOM 694 C C . ARG A 1 94 ? -3.090 7.755 -28.702 1.00 88.12 94 ARG A C 1
ATOM 696 O O . ARG A 1 94 ? -3.883 8.642 -28.396 1.00 88.12 94 ARG A O 1
ATOM 703 N N . PHE A 1 95 ? -3.004 6.602 -28.053 1.00 92.62 95 PHE A N 1
ATOM 704 C CA . PHE A 1 95 ? -3.794 6.338 -26.863 1.00 92.62 95 PHE A CA 1
ATOM 705 C C . PHE A 1 95 ? -3.342 7.275 -25.735 1.00 92.62 95 PHE A C 1
ATOM 707 O O . PHE A 1 95 ? -2.182 7.250 -25.324 1.00 92.62 95 PHE A O 1
ATOM 714 N N . ILE A 1 96 ? -4.248 8.130 -25.259 1.00 95.25 96 ILE A N 1
ATOM 715 C CA . ILE A 1 96 ? -3.990 9.066 -24.159 1.00 95.25 96 ILE A CA 1
ATOM 716 C C . ILE A 1 96 ? -4.590 8.486 -22.880 1.00 95.25 96 ILE A C 1
ATOM 718 O O . ILE A 1 96 ? -5.774 8.155 -22.842 1.00 95.25 96 ILE A O 1
ATOM 722 N N . PHE A 1 97 ? -3.791 8.385 -21.823 1.00 96.00 97 PHE A N 1
ATOM 723 C CA . PHE A 1 97 ? -4.275 7.954 -20.514 1.00 96.00 97 PHE A CA 1
ATOM 724 C C . PHE A 1 97 ? -4.981 9.110 -19.795 1.00 96.00 97 PHE A C 1
ATOM 726 O O . PHE A 1 97 ? -4.363 10.137 -19.503 1.00 96.00 97 PHE A O 1
ATOM 733 N N . SER A 1 98 ? -6.279 8.940 -19.543 1.00 95.88 98 SER A N 1
ATOM 734 C CA . SER A 1 98 ? -7.070 9.753 -18.614 1.00 95.88 98 SER A CA 1
ATOM 735 C C . SER A 1 98 ? -7.042 9.128 -17.216 1.00 95.88 98 SER A C 1
ATOM 737 O O . SER A 1 98 ? -6.623 7.984 -17.060 1.00 95.88 98 SER A O 1
ATOM 739 N N . ILE A 1 99 ? -7.516 9.862 -16.204 1.00 96.12 99 ILE A N 1
ATOM 740 C CA . ILE A 1 99 ? -7.597 9.350 -14.827 1.00 96.12 99 ILE A CA 1
ATOM 741 C C . ILE A 1 99 ? -8.483 8.102 -14.722 1.00 96.12 99 ILE A C 1
ATOM 743 O O . ILE A 1 99 ? -8.091 7.130 -14.094 1.00 96.12 99 ILE A O 1
ATOM 747 N N . GLU A 1 100 ? -9.621 8.092 -15.413 1.00 97.12 100 GLU A N 1
ATOM 748 C CA . GLU A 1 100 ? -10.532 6.947 -15.486 1.00 97.12 100 GLU A CA 1
ATOM 749 C C . GLU A 1 100 ? -9.851 5.719 -16.105 1.00 97.12 100 GLU A C 1
ATOM 751 O O . GLU A 1 100 ? -9.929 4.617 -15.576 1.00 97.12 100 GLU A O 1
ATOM 756 N N . ARG A 1 101 ? -9.085 5.915 -17.187 1.00 97.50 101 ARG A N 1
ATOM 757 C CA . ARG A 1 101 ? -8.308 4.831 -17.806 1.00 97.50 101 ARG A CA 1
ATOM 758 C C . ARG A 1 101 ? -7.212 4.319 -16.881 1.00 97.50 101 ARG A C 1
ATOM 760 O O . ARG A 1 101 ? -6.940 3.126 -16.895 1.00 97.50 101 ARG A O 1
ATOM 767 N N . ASP A 1 102 ? -6.577 5.202 -16.111 1.00 97.75 102 ASP A N 1
ATOM 768 C CA . ASP A 1 102 ? -5.601 4.789 -15.105 1.00 97.75 102 ASP A CA 1
ATOM 769 C C . ASP A 1 102 ? -6.269 3.910 -14.037 1.00 97.75 102 ASP A C 1
ATOM 771 O O . ASP A 1 102 ? -5.731 2.853 -13.734 1.00 97.75 102 ASP A O 1
ATOM 775 N N . ILE A 1 103 ? -7.448 4.291 -13.526 1.00 98.06 103 ILE A N 1
ATOM 776 C CA . ILE A 1 103 ? -8.227 3.494 -12.557 1.00 98.06 103 ILE A CA 1
ATOM 777 C C . ILE A 1 103 ? -8.535 2.104 -13.126 1.00 98.06 103 ILE A C 1
ATOM 779 O O . ILE A 1 103 ? -8.152 1.111 -12.518 1.00 98.06 103 ILE A O 1
ATOM 783 N N . ASN A 1 104 ? -9.100 2.029 -14.335 1.00 98.25 104 ASN A N 1
ATOM 784 C CA . ASN A 1 104 ? -9.443 0.759 -14.987 1.00 98.25 104 ASN A CA 1
ATOM 785 C C . ASN A 1 104 ? -8.221 -0.166 -15.145 1.00 98.25 104 ASN A C 1
ATOM 787 O O . ASN A 1 104 ? -8.287 -1.371 -14.907 1.00 98.25 104 ASN A O 1
ATOM 791 N N . VAL A 1 105 ? -7.069 0.398 -15.524 1.00 98.19 105 VAL A N 1
ATOM 792 C CA . VAL A 1 105 ? -5.819 -0.366 -15.664 1.00 98.19 105 VAL A CA 1
ATOM 793 C C . VAL A 1 105 ? -5.294 -0.843 -14.308 1.00 98.19 105 VAL A C 1
ATOM 795 O O . VAL A 1 105 ? -4.765 -1.952 -14.228 1.00 98.19 105 VAL A O 1
ATOM 798 N N . LEU A 1 106 ? -5.424 -0.036 -13.251 1.00 98.31 106 LEU A N 1
ATOM 799 C CA . LEU A 1 106 ? -5.017 -0.415 -11.896 1.00 98.31 106 LEU A CA 1
ATOM 800 C C . LEU A 1 106 ? -5.926 -1.513 -11.324 1.00 98.31 106 LEU A C 1
ATOM 802 O O . LEU A 1 106 ? -5.409 -2.470 -10.757 1.00 98.31 106 LEU A O 1
ATOM 806 N N . GLU A 1 107 ? -7.241 -1.439 -11.543 1.00 98.44 107 GLU A N 1
ATOM 807 C CA . GLU A 1 107 ? -8.192 -2.491 -11.154 1.00 98.44 107 GLU A CA 1
ATOM 808 C C . GLU A 1 107 ? -7.894 -3.818 -11.865 1.00 98.44 107 GLU A C 1
ATOM 810 O O . GLU A 1 107 ? -7.839 -4.871 -11.230 1.00 98.44 107 GLU A O 1
ATOM 815 N N . ALA A 1 108 ? -7.637 -3.786 -13.176 1.00 98.25 108 ALA A N 1
ATOM 816 C CA . ALA A 1 108 ? -7.239 -4.981 -13.922 1.00 98.25 108 ALA A CA 1
ATOM 817 C C . ALA A 1 108 ? -5.908 -5.562 -13.415 1.00 98.25 108 ALA A C 1
ATOM 819 O O . ALA A 1 108 ? -5.760 -6.779 -13.277 1.00 98.25 108 ALA A O 1
ATOM 820 N N . ALA A 1 109 ? -4.937 -4.696 -13.101 1.00 97.69 109 ALA A N 1
ATOM 821 C CA . ALA A 1 109 ? -3.658 -5.116 -12.541 1.00 97.69 109 ALA A CA 1
ATOM 822 C C . ALA A 1 109 ? -3.809 -5.742 -11.144 1.00 97.69 109 ALA A C 1
ATOM 824 O O . ALA A 1 109 ? -3.140 -6.734 -10.871 1.00 97.69 109 ALA A O 1
ATOM 825 N N . LEU A 1 110 ? -4.693 -5.223 -10.287 1.00 97.00 110 LEU A N 1
ATOM 826 C CA . LEU A 1 110 ? -4.987 -5.813 -8.977 1.00 97.00 110 LEU A CA 1
ATOM 827 C C . LEU A 1 110 ? -5.637 -7.191 -9.104 1.00 97.00 110 LEU A C 1
ATOM 829 O O . LEU A 1 110 ? -5.145 -8.152 -8.522 1.00 97.00 110 LEU A O 1
ATOM 833 N N . ASN A 1 111 ? -6.674 -7.308 -9.936 1.00 97.25 111 ASN A N 1
ATOM 834 C CA . ASN A 1 111 ? -7.415 -8.559 -10.116 1.00 97.25 111 ASN A CA 1
ATOM 835 C C . ASN A 1 111 ? -6.535 -9.709 -10.633 1.00 97.25 111 ASN A C 1
ATOM 837 O O . ASN A 1 111 ? -6.699 -10.857 -10.228 1.00 97.25 111 ASN A O 1
ATOM 841 N N . ILE A 1 112 ? -5.606 -9.415 -11.547 1.00 96.75 112 ILE A N 1
ATOM 842 C CA . ILE A 1 112 ? -4.732 -10.431 -12.156 1.00 96.75 112 ILE A CA 1
ATOM 843 C C . ILE A 1 112 ? -3.446 -10.634 -11.350 1.00 96.75 112 ILE A C 1
ATOM 845 O O . ILE A 1 112 ? -2.834 -11.701 -11.431 1.00 96.75 112 ILE A O 1
ATOM 849 N N . ASN A 1 113 ? -3.013 -9.613 -10.610 1.00 95.69 113 ASN A N 1
ATOM 850 C CA . ASN A 1 113 ? -1.725 -9.539 -9.931 1.00 95.69 113 ASN A CA 1
ATOM 851 C C . ASN A 1 113 ? -0.546 -9.969 -10.842 1.00 95.69 113 ASN A C 1
ATOM 853 O O . ASN A 1 113 ? -0.055 -11.104 -10.775 1.00 95.69 113 ASN A O 1
ATOM 857 N N . PRO A 1 114 ? -0.067 -9.086 -11.740 1.00 95.06 114 PRO A N 1
ATOM 858 C CA . PRO A 1 114 ? 1.031 -9.405 -12.645 1.00 95.06 114 PRO A CA 1
ATOM 859 C C . PRO A 1 114 ? 2.418 -9.340 -11.982 1.00 95.06 114 PRO A C 1
ATOM 861 O O . PRO A 1 114 ? 3.414 -9.625 -12.650 1.00 95.06 114 PRO A O 1
ATOM 864 N N . PHE A 1 115 ? 2.514 -8.944 -10.709 1.00 93.00 115 PHE A N 1
ATOM 865 C CA . PHE A 1 115 ? 3.788 -8.645 -10.049 1.00 93.00 115 PHE A CA 1
ATOM 866 C C . PHE A 1 115 ? 4.561 -9.906 -9.633 1.00 93.00 115 PHE A C 1
ATOM 868 O O . PHE A 1 115 ? 5.787 -9.904 -9.708 1.00 93.00 115 PHE A O 1
ATOM 875 N N . GLN A 1 116 ? 3.863 -11.007 -9.339 1.00 86.75 116 GLN A N 1
ATOM 876 C CA . GLN A 1 116 ? 4.467 -12.270 -8.886 1.00 86.75 116 GLN A CA 1
ATOM 877 C C . GLN A 1 116 ? 5.228 -13.036 -9.981 1.00 86.75 116 GLN A C 1
ATOM 879 O O . GLN A 1 116 ? 6.297 -13.587 -9.745 1.00 86.75 116 GLN A O 1
ATOM 884 N N . LEU A 1 117 ? 4.689 -13.077 -11.205 1.00 81.50 117 LEU A N 1
ATOM 885 C CA . LEU A 1 117 ? 5.184 -13.948 -12.289 1.00 81.50 117 LEU A CA 1
ATOM 886 C C . LEU A 1 117 ? 5.833 -13.178 -13.452 1.00 81.50 117 LEU A C 1
ATOM 888 O O . LEU A 1 117 ? 6.155 -13.744 -14.499 1.00 81.50 117 LEU A O 1
ATOM 892 N N . GLY A 1 118 ? 6.046 -11.871 -13.286 1.00 80.94 118 GLY A N 1
ATOM 893 C CA . GLY A 1 118 ? 6.786 -11.040 -14.231 1.00 80.94 118 GLY A CA 1
ATOM 894 C C . GLY A 1 118 ? 6.063 -10.775 -15.560 1.00 80.94 118 GLY A C 1
ATOM 895 O O . GLY A 1 118 ? 4.867 -10.505 -15.621 1.00 80.94 118 GLY A O 1
ATOM 896 N N . ARG A 1 119 ? 6.820 -10.760 -16.667 1.00 84.88 119 ARG A N 1
ATOM 897 C CA . ARG A 1 119 ? 6.350 -10.258 -17.980 1.00 84.88 119 ARG A CA 1
ATOM 898 C C . ARG A 1 119 ? 5.115 -10.970 -18.569 1.00 84.88 119 ARG A C 1
ATOM 900 O O . ARG A 1 119 ? 4.299 -10.254 -19.144 1.00 84.88 119 ARG A O 1
ATOM 907 N N . PRO A 1 120 ? 4.945 -12.304 -18.476 1.00 91.31 120 PRO A N 1
ATOM 908 C CA . PRO A 1 120 ? 3.837 -13.000 -19.137 1.00 91.31 120 PRO A CA 1
ATOM 909 C C . PRO A 1 120 ? 2.447 -12.559 -18.666 1.00 91.31 120 PRO A C 1
ATOM 911 O O . PRO A 1 120 ? 1.546 -12.422 -19.490 1.00 91.31 120 PRO A O 1
ATOM 914 N N . ARG A 1 121 ? 2.273 -12.261 -17.370 1.00 94.81 121 ARG A N 1
ATOM 915 C CA . ARG A 1 121 ? 0.967 -11.863 -16.814 1.00 94.81 121 ARG A CA 1
ATOM 916 C C . ARG A 1 121 ? 0.482 -10.498 -17.285 1.00 94.81 121 ARG A C 1
ATOM 918 O O . ARG A 1 121 ? -0.719 -10.260 -17.326 1.00 94.81 121 ARG A O 1
ATOM 925 N N . TRP A 1 122 ? 1.382 -9.623 -17.724 1.00 97.06 122 TRP A N 1
ATOM 926 C CA . TRP A 1 122 ? 0.981 -8.343 -18.309 1.00 97.06 122 TRP A CA 1
ATOM 927 C C . TRP A 1 122 ? 0.201 -8.501 -19.619 1.00 97.06 122 TRP A C 1
ATOM 929 O O . TRP A 1 122 ? -0.573 -7.610 -19.963 1.00 97.06 122 TRP A O 1
ATOM 939 N N . ASN A 1 123 ? 0.362 -9.621 -20.335 1.00 97.00 123 ASN A N 1
ATOM 940 C CA . ASN A 1 123 ? -0.481 -9.915 -21.495 1.00 97.00 123 ASN A CA 1
ATOM 941 C C . ASN A 1 123 ? -1.925 -10.185 -21.068 1.00 97.00 123 ASN A C 1
ATOM 943 O O . ASN A 1 123 ? -2.827 -9.633 -21.680 1.00 97.00 123 ASN A O 1
ATOM 947 N N . MET A 1 124 ? -2.134 -10.920 -19.973 1.00 97.56 124 MET A N 1
ATOM 948 C CA . MET A 1 124 ? -3.474 -11.156 -19.424 1.00 97.56 124 MET A CA 1
ATOM 949 C C . MET A 1 124 ? -4.133 -9.844 -18.991 1.00 97.56 124 MET A C 1
ATOM 951 O O . MET A 1 124 ? -5.304 -9.628 -19.274 1.00 97.56 124 MET A O 1
ATOM 955 N N . VAL A 1 125 ? -3.369 -8.927 -18.381 1.00 98.00 125 VAL A N 1
ATOM 956 C CA . VAL A 1 125 ? -3.875 -7.584 -18.036 1.00 98.00 125 VAL A CA 1
ATOM 957 C C . VAL A 1 125 ? -4.300 -6.819 -19.287 1.00 98.00 125 VAL A C 1
ATOM 959 O O . VAL A 1 125 ? -5.354 -6.196 -19.299 1.00 98.00 125 VAL A O 1
ATOM 962 N N . ALA A 1 126 ? -3.510 -6.872 -20.362 1.00 97.88 126 ALA A N 1
ATOM 963 C CA . ALA A 1 126 ? -3.881 -6.228 -21.619 1.00 97.88 126 ALA A CA 1
ATOM 964 C C . ALA A 1 126 ? -5.124 -6.859 -22.266 1.00 97.88 126 ALA A C 1
ATOM 966 O O . ALA A 1 126 ? -5.923 -6.145 -22.870 1.00 97.88 126 ALA A O 1
ATOM 967 N N . GLU A 1 127 ? -5.290 -8.175 -22.145 1.00 97.88 127 GLU A N 1
ATOM 968 C CA . GLU A 1 127 ? -6.464 -8.893 -22.639 1.00 97.88 127 GLU A CA 1
ATOM 969 C C . GLU A 1 127 ? -7.725 -8.529 -21.852 1.00 97.88 127 GLU A C 1
ATOM 971 O O . GLU A 1 127 ? -8.705 -8.138 -22.481 1.00 97.88 127 GLU A O 1
ATOM 976 N N . ASP A 1 128 ? -7.669 -8.540 -20.517 1.00 98.19 128 ASP A N 1
ATOM 977 C CA . ASP A 1 128 ? -8.780 -8.145 -19.637 1.00 98.19 128 ASP A CA 1
ATOM 978 C C . ASP A 1 128 ? -9.168 -6.676 -19.855 1.00 98.19 128 ASP A C 1
ATOM 980 O O . ASP A 1 128 ? -10.344 -6.343 -20.008 1.00 98.19 128 ASP A O 1
ATOM 984 N N . VAL A 1 129 ? -8.174 -5.791 -20.006 1.00 98.00 129 VAL A N 1
ATOM 985 C CA . VAL A 1 129 ? -8.419 -4.373 -20.297 1.00 98.00 129 VAL A CA 1
ATOM 986 C C . VAL A 1 129 ? -9.103 -4.168 -21.654 1.00 98.00 129 VAL A C 1
ATOM 988 O O . VAL A 1 129 ? -9.974 -3.304 -21.813 1.00 98.00 129 VAL A O 1
ATOM 991 N N . ARG A 1 130 ? -8.717 -4.967 -22.650 1.00 98.00 130 ARG A N 1
ATOM 992 C CA . ARG A 1 130 ? -9.334 -4.947 -23.977 1.00 98.00 130 ARG A CA 1
ATOM 993 C C . ARG A 1 130 ? -10.749 -5.521 -23.944 1.00 98.00 130 ARG A C 1
ATOM 995 O O . ARG A 1 130 ? -11.606 -4.986 -24.636 1.00 98.00 130 ARG A O 1
ATOM 1002 N N . GLU A 1 131 ? -10.990 -6.575 -23.175 1.00 98.06 131 GLU A N 1
ATOM 1003 C CA . GLU A 1 131 ? -12.296 -7.230 -23.075 1.00 98.06 131 GLU A CA 1
ATOM 1004 C C . GLU A 1 131 ? -13.318 -6.364 -22.332 1.00 98.06 131 GLU A C 1
ATOM 1006 O O . GLU A 1 131 ? -14.408 -6.130 -22.851 1.00 98.06 131 GLU A O 1
ATOM 1011 N N . ARG A 1 132 ? -12.955 -5.815 -21.165 1.00 97.94 132 ARG A N 1
ATOM 1012 C CA . ARG A 1 132 ? -13.883 -5.033 -20.331 1.00 97.94 132 ARG A CA 1
ATOM 1013 C C . ARG A 1 132 ? -14.166 -3.638 -20.874 1.00 97.94 132 ARG A C 1
ATOM 1015 O O . ARG A 1 132 ? -15.306 -3.186 -20.827 1.00 97.94 132 ARG A O 1
ATOM 1022 N N . TRP A 1 133 ? -13.142 -2.942 -21.376 1.00 97.75 133 TRP A N 1
ATOM 1023 C CA . TRP A 1 133 ? -13.265 -1.526 -21.758 1.00 97.75 133 TRP A CA 1
ATOM 1024 C C . TRP A 1 133 ? -12.965 -1.239 -23.234 1.00 97.75 133 TRP A C 1
ATOM 1026 O O . TRP A 1 133 ? -13.068 -0.092 -23.672 1.00 97.75 133 TRP A O 1
ATOM 1036 N N . GLY A 1 134 ? -12.576 -2.244 -24.023 1.00 96.44 134 GLY A N 1
ATOM 1037 C CA . GLY A 1 134 ? -12.291 -2.067 -25.450 1.00 96.44 134 GLY A CA 1
ATOM 1038 C C . GLY A 1 134 ? -10.978 -1.337 -25.750 1.00 96.44 134 GLY A C 1
ATOM 1039 O O . GLY A 1 134 ? -10.762 -0.900 -26.883 1.00 96.44 134 GLY A O 1
ATOM 1040 N N . TYR A 1 135 ? -10.087 -1.157 -24.768 1.00 96.81 135 TYR A N 1
ATOM 1041 C CA . TYR A 1 135 ? -8.834 -0.435 -24.994 1.00 96.81 135 TYR A CA 1
ATOM 1042 C C . TYR A 1 135 ? -7.805 -1.335 -25.681 1.00 96.81 135 TYR A C 1
ATOM 1044 O O . TYR A 1 135 ? -7.372 -2.350 -25.144 1.00 96.81 135 TYR A O 1
ATOM 1052 N N . VAL A 1 136 ? -7.352 -0.930 -26.867 1.00 95.69 136 VAL A N 1
ATOM 1053 C CA . VAL A 1 136 ? -6.295 -1.639 -27.599 1.00 95.69 136 VAL A CA 1
ATOM 1054 C C . VAL A 1 136 ? -4.941 -1.044 -27.218 1.00 95.69 136 VAL A C 1
ATOM 1056 O O . VAL A 1 136 ? -4.439 -0.128 -27.869 1.00 95.69 136 VAL A O 1
ATOM 1059 N N . VAL A 1 137 ? -4.363 -1.539 -26.123 1.00 96.50 137 VAL A N 1
ATOM 1060 C CA . VAL A 1 137 ? -3.076 -1.071 -25.586 1.00 96.50 137 VAL A CA 1
ATOM 1061 C C . VAL A 1 137 ? -2.143 -2.258 -25.374 1.00 96.50 137 VAL A C 1
ATOM 1063 O O . VAL A 1 137 ? -2.570 -3.335 -24.973 1.00 96.50 137 VAL A O 1
ATOM 1066 N N . SER A 1 138 ? -0.851 -2.078 -25.659 1.00 97.12 138 SER A N 1
ATOM 1067 C CA . SER A 1 138 ? 0.127 -3.150 -25.458 1.00 97.12 138 SER A CA 1
ATOM 1068 C C . SER A 1 138 ? 0.398 -3.398 -23.969 1.00 97.12 138 SER A C 1
ATOM 1070 O O . SER A 1 138 ? 0.479 -2.451 -23.182 1.00 97.12 138 SER A O 1
ATOM 1072 N N . ALA A 1 139 ? 0.641 -4.658 -23.599 1.00 97.38 139 ALA A N 1
ATOM 1073 C CA . ALA A 1 139 ? 1.036 -5.067 -22.247 1.00 97.38 139 ALA A CA 1
ATOM 1074 C C . ALA A 1 139 ? 2.227 -4.262 -21.703 1.00 97.38 139 ALA A C 1
ATOM 1076 O O . ALA A 1 139 ? 2.247 -3.845 -20.546 1.00 97.38 139 ALA A O 1
ATOM 1077 N N . ARG A 1 140 ? 3.206 -3.977 -22.570 1.00 96.75 140 ARG A N 1
ATOM 1078 C CA . ARG A 1 140 ? 4.366 -3.148 -22.237 1.00 96.75 140 ARG A CA 1
ATOM 1079 C C . ARG A 1 140 ? 3.957 -1.728 -21.842 1.00 96.75 140 ARG A C 1
ATOM 1081 O O . ARG A 1 140 ? 4.450 -1.219 -20.844 1.00 96.75 140 ARG A O 1
ATOM 1088 N N . THR A 1 141 ? 3.069 -1.103 -22.611 1.00 96.81 141 THR A N 1
ATOM 1089 C CA . THR A 1 141 ? 2.597 0.262 -22.341 1.00 96.81 141 THR A CA 1
ATOM 1090 C C . THR A 1 141 ? 1.804 0.328 -21.038 1.00 96.81 141 THR A C 1
ATOM 1092 O O . THR A 1 141 ? 1.994 1.269 -20.274 1.00 96.81 141 THR A O 1
ATOM 1095 N N . LEU A 1 142 ? 0.957 -0.670 -20.757 1.00 97.69 142 LEU A N 1
ATOM 1096 C CA . LEU A 1 142 ? 0.231 -0.757 -19.484 1.00 97.69 142 LEU A CA 1
ATOM 1097 C C . LEU A 1 142 ? 1.194 -0.895 -18.303 1.00 97.69 142 LEU A C 1
ATOM 1099 O O . LEU A 1 142 ? 1.087 -0.144 -17.337 1.00 97.69 142 LEU A O 1
ATOM 1103 N N . ARG A 1 143 ? 2.195 -1.774 -18.421 1.00 97.50 143 ARG A N 1
ATOM 1104 C CA . ARG A 1 143 ? 3.239 -1.938 -17.40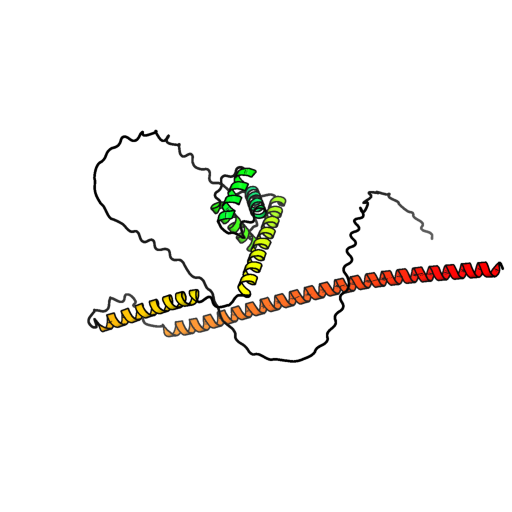5 1.00 97.50 143 ARG A CA 1
ATOM 1105 C C . ARG A 1 143 ? 3.995 -0.639 -17.135 1.00 97.50 143 ARG A C 1
ATOM 1107 O O . ARG A 1 143 ? 4.071 -0.201 -15.993 1.00 97.50 143 ARG A O 1
ATOM 1114 N N . GLU A 1 144 ? 4.541 -0.018 -18.180 1.00 97.25 144 GLU A N 1
ATOM 1115 C CA . GLU A 1 144 ? 5.288 1.243 -18.063 1.00 97.25 144 GLU A CA 1
ATOM 1116 C C . GLU A 1 144 ? 4.408 2.350 -17.457 1.00 97.25 144 GLU A C 1
ATOM 1118 O O . GLU A 1 144 ? 4.886 3.166 -16.661 1.00 97.25 144 GLU A O 1
ATOM 1123 N N . ARG A 1 145 ? 3.108 2.364 -17.787 1.00 97.50 145 ARG A N 1
ATOM 1124 C CA . ARG A 1 145 ? 2.147 3.306 -17.211 1.00 97.50 145 ARG A CA 1
ATOM 1125 C C . ARG A 1 145 ? 1.956 3.076 -15.713 1.00 97.50 145 ARG A C 1
ATOM 1127 O O . ARG A 1 145 ? 2.089 4.038 -14.961 1.00 97.50 145 ARG A O 1
ATOM 1134 N N . VAL A 1 146 ? 1.699 1.842 -15.283 1.00 97.62 146 VAL A N 1
ATOM 1135 C CA . VAL A 1 146 ? 1.526 1.495 -13.862 1.00 97.62 146 VAL A CA 1
ATOM 1136 C C . VAL A 1 146 ? 2.804 1.777 -13.070 1.00 97.62 146 VAL A C 1
ATOM 1138 O O . VAL A 1 146 ? 2.742 2.444 -12.043 1.00 97.62 146 VAL A O 1
ATOM 1141 N N . GLU A 1 147 ? 3.979 1.392 -13.577 1.00 96.88 147 GLU A N 1
ATOM 1142 C CA . GLU A 1 147 ? 5.271 1.705 -12.941 1.00 96.88 147 GLU A CA 1
ATOM 1143 C C . GLU A 1 147 ? 5.488 3.221 -12.791 1.00 96.88 147 GLU A C 1
ATOM 1145 O O . GLU A 1 147 ? 5.991 3.693 -11.768 1.00 96.88 147 GLU A O 1
ATOM 1150 N N . THR A 1 148 ? 5.079 4.006 -13.792 1.00 97.00 148 THR A N 1
ATOM 1151 C CA . THR A 1 148 ? 5.143 5.472 -13.730 1.00 97.00 148 THR A CA 1
ATOM 1152 C C . THR A 1 148 ? 4.187 6.036 -12.678 1.00 97.00 148 THR A C 1
ATOM 1154 O O . THR A 1 148 ? 4.565 6.961 -11.959 1.00 97.00 148 THR A O 1
ATOM 1157 N N . LEU A 1 149 ? 2.964 5.504 -12.574 1.00 96.75 149 LEU A N 1
ATOM 1158 C CA . LEU A 1 149 ? 1.984 5.926 -11.568 1.00 96.75 149 LEU A CA 1
ATOM 1159 C C . LEU A 1 149 ? 2.464 5.603 -10.151 1.00 96.75 149 LEU A C 1
ATOM 1161 O O . LEU A 1 149 ? 2.447 6.489 -9.303 1.00 96.75 149 LEU A O 1
ATOM 1165 N N . LEU A 1 150 ? 2.977 4.391 -9.921 1.00 96.69 150 LEU A N 1
ATOM 1166 C CA . LEU A 1 150 ? 3.544 3.976 -8.635 1.00 96.69 150 LEU A CA 1
ATOM 1167 C C . LEU A 1 150 ? 4.717 4.867 -8.218 1.00 96.69 150 LEU A C 1
ATOM 1169 O O . LEU A 1 150 ? 4.779 5.319 -7.077 1.00 96.69 150 LEU A O 1
ATOM 1173 N N . ARG A 1 151 ? 5.629 5.176 -9.150 1.00 96.56 151 ARG A N 1
ATOM 1174 C CA . ARG A 1 151 ? 6.755 6.082 -8.882 1.00 96.56 151 ARG A CA 1
ATOM 1175 C C . ARG A 1 151 ? 6.277 7.474 -8.480 1.00 96.56 151 ARG A C 1
ATOM 1177 O O . ARG A 1 151 ? 6.748 8.014 -7.489 1.00 96.56 151 ARG A O 1
ATOM 1184 N N . LYS A 1 152 ? 5.336 8.047 -9.234 1.00 95.69 152 LYS A N 1
ATOM 1185 C CA . LYS A 1 152 ? 4.786 9.374 -8.929 1.00 95.69 152 LYS A CA 1
ATOM 1186 C C . LYS A 1 152 ? 4.027 9.400 -7.609 1.00 95.69 152 LYS A C 1
ATOM 1188 O O . LYS A 1 152 ? 4.086 10.400 -6.911 1.00 95.69 152 LYS A O 1
ATOM 1193 N N . PHE A 1 153 ? 3.326 8.320 -7.274 1.00 96.19 153 PHE A N 1
ATOM 1194 C CA . PHE A 1 153 ? 2.609 8.201 -6.011 1.00 96.19 153 PHE A CA 1
ATOM 1195 C C . PHE A 1 153 ? 3.565 8.143 -4.819 1.00 96.19 153 PHE A C 1
ATOM 1197 O O . PHE A 1 153 ? 3.394 8.912 -3.882 1.00 96.19 153 PHE A O 1
ATOM 1204 N N . ARG A 1 154 ? 4.629 7.333 -4.902 1.00 94.75 154 ARG A N 1
ATOM 1205 C CA . ARG A 1 154 ? 5.687 7.276 -3.876 1.00 94.75 154 ARG A CA 1
ATOM 1206 C C . ARG A 1 154 ? 6.413 8.606 -3.673 1.00 94.75 154 ARG A C 1
ATOM 1208 O O . ARG A 1 154 ? 6.841 8.896 -2.567 1.00 94.75 154 ARG A O 1
ATOM 1215 N N . ASN A 1 155 ? 6.545 9.400 -4.730 1.00 95.06 155 ASN A N 1
ATOM 1216 C CA . ASN A 1 155 ? 7.152 10.728 -4.661 1.00 95.06 155 ASN A CA 1
ATOM 1217 C C . ASN A 1 155 ? 6.163 11.833 -4.242 1.00 95.06 155 ASN A C 1
ATOM 1219 O O . ASN A 1 155 ? 6.528 13.002 -4.295 1.00 95.06 155 ASN A O 1
ATOM 1223 N N . GLU A 1 156 ? 4.906 11.500 -3.921 1.00 90.06 156 GLU A N 1
ATOM 1224 C CA . GLU A 1 156 ? 3.834 12.471 -3.637 1.00 90.06 156 GLU A CA 1
ATOM 1225 C C . GLU A 1 156 ? 3.562 13.464 -4.798 1.00 90.06 156 GLU A C 1
ATOM 1227 O O . GLU A 1 156 ? 2.886 14.481 -4.656 1.00 90.06 156 GLU A O 1
ATOM 1232 N N . GLU A 1 157 ? 4.014 13.135 -6.013 1.00 89.06 157 GLU A N 1
ATOM 1233 C CA . GLU A 1 157 ? 3.867 13.939 -7.236 1.00 89.06 157 GLU A CA 1
ATOM 1234 C C . GLU A 1 157 ? 2.536 13.675 -7.970 1.00 89.06 157 GLU A C 1
ATOM 1236 O O . GLU A 1 157 ? 2.315 14.146 -9.092 1.00 89.06 157 GLU A O 1
ATOM 1241 N N . LEU A 1 158 ? 1.632 12.879 -7.389 1.00 81.12 158 LEU A N 1
ATOM 1242 C CA . LEU A 1 158 ? 0.392 12.451 -8.048 1.00 81.12 158 LEU A CA 1
ATOM 1243 C C . LEU A 1 158 ? -0.740 13.500 -8.010 1.00 81.12 158 LEU A C 1
ATOM 1245 O O . LEU A 1 158 ? -1.886 13.183 -8.347 1.00 81.12 158 LEU A O 1
ATOM 1249 N N . THR A 1 159 ? -0.429 14.749 -7.659 1.00 75.00 159 THR A N 1
ATOM 1250 C CA . THR A 1 159 ? -1.354 15.891 -7.643 1.00 75.00 159 THR A CA 1
ATOM 1251 C C . THR A 1 159 ? -1.688 16.337 -9.071 1.00 75.00 159 THR A C 1
ATOM 1253 O O . THR A 1 159 ? -1.159 17.301 -9.626 1.00 75.00 159 THR A O 1
ATOM 1256 N N . SER A 1 160 ? -2.569 15.592 -9.739 1.00 72.94 160 SER A N 1
ATOM 1257 C CA . SER A 1 160 ? -3.045 15.986 -11.065 1.00 72.94 160 SER A CA 1
ATOM 1258 C C . SER A 1 160 ? -4.165 17.012 -10.941 1.00 72.94 160 SER A C 1
ATOM 1260 O O . SER A 1 160 ? -5.144 16.783 -10.248 1.00 72.94 160 SER A O 1
ATOM 1262 N N . LYS A 1 161 ? -4.072 18.115 -11.691 1.00 74.06 161 LYS A N 1
ATOM 1263 C CA . LYS A 1 161 ? -5.117 19.157 -11.755 1.00 74.06 161 LYS A CA 1
ATOM 1264 C C . LYS A 1 161 ? -6.407 18.711 -12.471 1.00 74.06 161 LYS A C 1
ATOM 1266 O O . LYS A 1 161 ? -7.289 19.533 -12.687 1.00 74.06 161 LYS A O 1
ATOM 1271 N N . LYS A 1 162 ? -6.488 17.462 -12.944 1.00 84.75 162 LYS A N 1
ATOM 1272 C CA . LYS A 1 162 ? -7.574 16.958 -13.797 1.00 84.75 162 LYS A CA 1
ATOM 1273 C C . LYS A 1 162 ? -8.217 15.722 -13.165 1.00 84.75 162 LYS A C 1
ATOM 1275 O O . LYS A 1 162 ? -7.504 14.763 -12.880 1.00 84.75 162 LYS A O 1
ATOM 1280 N N . GLY A 1 163 ? -9.544 15.739 -13.041 1.00 90.25 163 GLY A N 1
ATOM 1281 C CA . GLY A 1 163 ? -10.360 14.667 -12.452 1.00 90.25 163 GLY A CA 1
ATOM 1282 C C . GLY A 1 163 ? -11.133 15.145 -11.224 1.00 90.25 163 GLY A C 1
ATOM 1283 O O . GLY A 1 163 ? -10.785 16.180 -10.654 1.00 90.25 163 GLY A O 1
ATOM 1284 N N . THR A 1 164 ? -12.171 14.406 -10.833 1.00 94.88 164 THR A N 1
ATOM 1285 C CA . THR A 1 164 ? -12.908 14.680 -9.588 1.00 94.88 164 THR A CA 1
ATOM 1286 C C . THR A 1 164 ? -12.129 14.176 -8.370 1.00 94.88 164 THR A C 1
ATOM 1288 O O . THR A 1 164 ? -11.183 13.392 -8.508 1.00 94.88 164 THR A O 1
ATOM 1291 N N . GLU A 1 165 ? -12.488 14.646 -7.178 1.00 93.56 165 GLU A N 1
ATOM 1292 C CA . GLU A 1 165 ? -11.843 14.232 -5.926 1.00 93.56 165 GLU A CA 1
ATOM 1293 C C . GLU A 1 165 ? -12.037 12.732 -5.658 1.00 93.56 165 GLU A C 1
ATOM 1295 O O . GLU A 1 165 ? -11.105 12.045 -5.233 1.00 93.56 165 GLU A O 1
ATOM 1300 N N . GLU A 1 166 ? -13.202 12.188 -6.017 1.00 95.56 166 GLU A N 1
ATOM 1301 C CA . GLU A 1 166 ? -13.518 10.769 -5.848 1.00 95.56 166 GLU A CA 1
ATOM 1302 C C . GLU A 1 166 ? -12.615 9.896 -6.724 1.00 95.56 166 GLU A C 1
ATOM 1304 O O . GLU A 1 166 ? -12.036 8.923 -6.246 1.00 95.56 166 GLU A O 1
ATOM 1309 N N . GLN A 1 167 ? -12.404 10.284 -7.989 1.00 95.81 167 GLN A N 1
ATOM 1310 C CA . GLN A 1 167 ? -11.508 9.565 -8.902 1.00 95.81 167 GLN A CA 1
ATOM 1311 C C . GLN A 1 167 ? -10.057 9.588 -8.410 1.00 95.81 167 GLN A C 1
ATOM 1313 O O . GLN A 1 167 ? -9.324 8.607 -8.546 1.00 95.81 167 GLN A O 1
ATOM 1318 N N . GLN A 1 168 ? -9.616 10.712 -7.841 1.00 95.25 168 GLN A N 1
ATOM 1319 C CA . GLN A 1 168 ? -8.269 10.820 -7.284 1.00 95.25 168 GLN A CA 1
ATOM 1320 C C . GLN A 1 168 ? -8.105 9.926 -6.056 1.00 95.25 168 GLN A C 1
ATOM 1322 O O . GLN A 1 168 ? -7.100 9.218 -5.962 1.00 95.25 168 GLN A O 1
ATOM 1327 N N . THR A 1 169 ? -9.109 9.914 -5.179 1.00 95.38 169 THR A N 1
ATOM 1328 C CA . THR A 1 169 ? -9.151 9.075 -3.977 1.00 95.38 169 THR A CA 1
ATOM 1329 C C . THR A 1 169 ? -9.161 7.591 -4.336 1.00 95.38 169 THR A C 1
ATOM 1331 O O . THR A 1 169 ? -8.331 6.838 -3.830 1.00 95.38 169 THR A O 1
ATOM 1334 N N . GLN A 1 170 ? -10.009 7.170 -5.280 1.00 97.12 170 GLN A N 1
ATOM 1335 C CA . GLN A 1 170 ? -10.063 5.782 -5.752 1.00 97.12 170 GLN A CA 1
ATOM 1336 C C . GLN A 1 170 ? -8.728 5.351 -6.365 1.00 97.12 170 GLN A C 1
ATOM 1338 O O . GLN A 1 170 ? -8.182 4.307 -6.016 1.00 97.12 170 GLN A O 1
ATOM 1343 N N . ARG A 1 171 ? -8.143 6.182 -7.235 1.00 96.56 171 ARG A N 1
ATOM 1344 C CA . ARG A 1 171 ? -6.833 5.895 -7.829 1.00 96.56 171 ARG A CA 1
ATOM 1345 C C . ARG A 1 171 ? -5.740 5.755 -6.764 1.00 96.56 171 ARG A C 1
ATOM 1347 O O . ARG A 1 171 ? -4.888 4.881 -6.893 1.00 96.56 171 ARG A O 1
ATOM 1354 N N . ALA A 1 172 ? -5.741 6.614 -5.744 1.00 96.25 172 ALA A N 1
ATOM 1355 C CA . ALA A 1 172 ? -4.790 6.543 -4.637 1.00 96.25 172 ALA A CA 1
ATOM 1356 C C . ALA A 1 172 ? -4.969 5.262 -3.807 1.00 96.25 172 ALA A C 1
ATOM 1358 O O . ALA A 1 172 ? -3.977 4.619 -3.472 1.00 96.25 172 ALA A O 1
ATOM 1359 N N . ALA A 1 173 ? -6.212 4.855 -3.531 1.00 97.69 173 ALA A N 1
ATOM 1360 C CA . ALA A 1 173 ? -6.509 3.609 -2.827 1.00 97.69 173 ALA A CA 1
ATOM 1361 C C . ALA A 1 173 ? -5.964 2.384 -3.583 1.00 97.69 173 ALA A C 1
ATOM 1363 O O . ALA A 1 173 ? -5.216 1.597 -3.007 1.00 97.69 173 ALA A O 1
ATOM 1364 N N . LEU A 1 174 ? -6.231 2.290 -4.892 1.00 97.88 174 LEU A N 1
ATOM 1365 C CA . LEU A 1 174 ? -5.732 1.195 -5.735 1.00 97.88 174 LEU A CA 1
ATOM 1366 C C . LEU A 1 174 ? -4.195 1.161 -5.789 1.00 97.88 174 LEU A C 1
ATOM 1368 O O . LEU A 1 174 ? -3.588 0.093 -5.774 1.00 97.88 174 LEU A O 1
ATOM 1372 N N . LEU A 1 175 ? -3.538 2.325 -5.843 1.00 97.69 175 LEU A N 1
ATOM 1373 C CA . LEU A 1 175 ? -2.072 2.398 -5.833 1.00 97.69 175 LEU A CA 1
ATOM 1374 C C . LEU A 1 175 ? -1.483 1.943 -4.495 1.00 97.69 175 LEU A C 1
ATOM 1376 O O . LEU A 1 175 ? -0.483 1.228 -4.505 1.00 97.69 175 LEU A O 1
ATOM 1380 N N . THR A 1 176 ? -2.098 2.314 -3.371 1.00 97.56 176 THR A N 1
ATOM 1381 C CA . THR A 1 176 ? -1.699 1.842 -2.035 1.00 97.56 176 THR A CA 1
ATOM 1382 C C . THR A 1 176 ? -1.797 0.320 -1.937 1.00 97.56 176 THR A C 1
ATOM 1384 O O . THR A 1 176 ? -0.865 -0.326 -1.464 1.00 97.56 176 THR A O 1
ATOM 1387 N N . GLU A 1 177 ? -2.880 -0.268 -2.446 1.00 97.75 177 GLU A N 1
ATOM 1388 C CA . GLU A 1 177 ? -3.073 -1.720 -2.446 1.00 97.75 177 GLU A CA 1
ATOM 1389 C C . GLU A 1 177 ? -2.025 -2.440 -3.309 1.00 97.75 177 GLU A C 1
ATOM 1391 O O . GLU A 1 177 ? -1.380 -3.384 -2.853 1.00 97.75 177 GLU A O 1
ATOM 1396 N N . ILE A 1 178 ? -1.759 -1.938 -4.521 1.00 96.88 178 ILE A N 1
ATOM 1397 C CA . ILE A 1 178 ? -0.703 -2.483 -5.389 1.00 96.88 178 ILE A CA 1
ATOM 1398 C C . ILE A 1 178 ? 0.669 -2.400 -4.711 1.00 96.88 178 ILE A C 1
ATOM 1400 O O . ILE A 1 178 ? 1.457 -3.339 -4.817 1.00 96.88 178 ILE A O 1
ATOM 1404 N N . ILE A 1 179 ? 0.977 -1.295 -4.025 1.00 96.44 179 ILE A N 1
ATOM 1405 C CA . ILE A 1 179 ? 2.237 -1.153 -3.284 1.00 96.44 179 ILE A CA 1
ATOM 1406 C C . ILE A 1 179 ? 2.340 -2.224 -2.199 1.00 96.44 179 ILE A C 1
ATOM 1408 O O . ILE A 1 179 ? 3.377 -2.879 -2.121 1.00 96.44 179 ILE A O 1
ATOM 1412 N N . SER A 1 180 ? 1.267 -2.454 -1.438 1.00 96.00 180 SER A N 1
ATOM 1413 C CA . SER A 1 180 ? 1.233 -3.498 -0.411 1.00 96.00 180 SER A CA 1
ATOM 1414 C C . SER A 1 180 ? 1.506 -4.888 -0.988 1.00 96.00 180 SER A C 1
ATOM 1416 O O . SER A 1 180 ? 2.223 -5.667 -0.366 1.00 96.00 180 SER A O 1
ATOM 1418 N N . ILE A 1 181 ? 0.973 -5.202 -2.174 1.00 94.31 181 ILE A N 1
ATOM 1419 C CA . ILE A 1 181 ? 1.232 -6.483 -2.852 1.00 94.31 181 ILE A CA 1
ATOM 1420 C C . ILE A 1 181 ? 2.698 -6.572 -3.282 1.00 94.31 181 ILE A C 1
ATOM 1422 O O . ILE A 1 181 ? 3.374 -7.552 -2.991 1.00 94.31 181 ILE A O 1
ATOM 1426 N N . VAL A 1 182 ? 3.214 -5.531 -3.942 1.00 93.44 182 VAL A N 1
ATOM 1427 C CA . VAL A 1 182 ? 4.596 -5.511 -4.445 1.00 93.44 182 VAL A CA 1
ATOM 1428 C C . VAL A 1 182 ? 5.614 -5.620 -3.308 1.00 93.44 182 VAL A C 1
ATOM 1430 O O . VAL A 1 182 ? 6.632 -6.291 -3.465 1.00 93.44 182 VAL A O 1
ATOM 1433 N N . GLU A 1 183 ? 5.369 -4.952 -2.183 1.00 92.88 183 GLU A N 1
ATOM 1434 C CA . GLU A 1 183 ? 6.258 -4.973 -1.019 1.00 92.88 183 GLU A CA 1
ATOM 1435 C C . GLU A 1 183 ? 6.119 -6.272 -0.219 1.00 92.88 183 GLU A C 1
ATOM 1437 O O . GLU A 1 183 ? 7.138 -6.837 0.178 1.00 92.88 183 GLU A O 1
ATOM 1442 N N . GLY A 1 184 ? 4.900 -6.799 -0.065 1.00 89.62 184 GLY A N 1
ATOM 1443 C CA . GLY A 1 184 ? 4.659 -8.100 0.562 1.00 89.62 184 GLY A CA 1
ATOM 1444 C C . GLY A 1 184 ? 5.311 -9.255 -0.203 1.00 89.62 184 GLY A C 1
ATOM 1445 O O . GLY A 1 184 ? 6.014 -10.070 0.391 1.00 89.62 184 GLY A O 1
ATOM 1446 N N . ASP A 1 185 ? 5.172 -9.280 -1.531 1.00 84.25 185 ASP A N 1
ATOM 1447 C CA . ASP A 1 185 ? 5.805 -10.299 -2.377 1.00 84.25 185 ASP A CA 1
ATOM 1448 C C . ASP A 1 185 ? 7.344 -10.190 -2.336 1.00 84.25 185 ASP A C 1
ATOM 1450 O O . ASP A 1 185 ? 8.047 -11.200 -2.319 1.00 84.25 185 ASP A O 1
ATOM 1454 N N . GLN A 1 186 ? 7.901 -8.972 -2.286 1.00 80.88 186 GLN A N 1
ATOM 1455 C CA . GLN A 1 186 ? 9.350 -8.784 -2.129 1.00 80.88 186 GLN A CA 1
ATOM 1456 C C . GLN A 1 186 ? 9.857 -9.251 -0.763 1.00 80.88 186 GLN A C 1
ATOM 1458 O O . GLN A 1 186 ? 10.956 -9.802 -0.694 1.00 80.88 186 GLN A O 1
ATOM 1463 N N . ALA A 1 187 ? 9.083 -9.049 0.306 1.00 75.69 187 ALA A N 1
ATOM 1464 C CA . ALA A 1 187 ? 9.423 -9.543 1.636 1.00 75.69 187 ALA A CA 1
ATOM 1465 C C . ALA A 1 187 ? 9.459 -11.079 1.664 1.00 75.69 187 ALA A C 1
ATOM 1467 O O . ALA A 1 187 ? 10.467 -11.642 2.085 1.00 75.69 187 ALA A O 1
ATOM 1468 N N . ALA A 1 188 ? 8.447 -11.744 1.097 1.00 73.94 188 ALA A N 1
ATOM 1469 C CA . ALA A 1 188 ? 8.402 -13.206 1.008 1.00 73.94 188 ALA A CA 1
ATOM 1470 C C . ALA A 1 188 ? 9.597 -13.787 0.226 1.00 73.94 188 ALA A C 1
ATOM 1472 O O . ALA A 1 188 ? 10.234 -14.740 0.670 1.00 73.94 188 ALA A O 1
ATOM 1473 N N . ILE A 1 189 ? 9.970 -13.167 -0.902 1.00 69.62 189 ILE A N 1
ATOM 1474 C CA . ILE A 1 189 ? 11.138 -13.593 -1.695 1.00 69.62 189 ILE A CA 1
ATOM 1475 C C . ILE A 1 189 ? 12.455 -13.386 -0.926 1.00 69.62 189 ILE A C 1
ATOM 1477 O O . ILE A 1 189 ? 13.400 -14.160 -1.096 1.00 69.62 189 ILE A O 1
ATOM 1481 N N . ASN A 1 190 ? 12.554 -12.334 -0.111 1.00 64.69 190 ASN A N 1
ATOM 1482 C CA . ASN A 1 190 ? 13.751 -12.065 0.686 1.00 64.69 190 ASN A CA 1
ATOM 1483 C C . ASN A 1 190 ? 13.877 -13.016 1.887 1.00 64.69 190 ASN A C 1
ATOM 1485 O O . ASN A 1 190 ? 14.998 -13.365 2.246 1.00 64.69 190 ASN A O 1
ATOM 1489 N N . GLU A 1 191 ? 12.764 -13.462 2.473 1.00 68.44 191 GLU A N 1
ATOM 1490 C CA . GLU A 1 191 ? 12.757 -14.474 3.539 1.00 68.44 191 GLU A CA 1
ATOM 1491 C C . GLU A 1 191 ? 13.148 -15.861 3.010 1.00 68.44 191 GLU A C 1
ATOM 1493 O O . GLU A 1 191 ? 13.980 -16.533 3.617 1.00 68.44 191 GLU A O 1
ATOM 1498 N N . GLU A 1 192 ? 12.651 -16.253 1.832 1.00 59.69 192 GLU A N 1
ATOM 1499 C CA . GLU A 1 192 ? 12.999 -17.535 1.200 1.00 59.69 192 GLU A CA 1
ATOM 1500 C C . GLU A 1 192 ? 14.479 -17.590 0.777 1.00 59.69 192 GLU A C 1
ATOM 1502 O O . GLU A 1 192 ? 15.140 -18.617 0.913 1.00 59.69 192 GLU A O 1
ATOM 1507 N N . LYS A 1 193 ? 15.053 -16.461 0.341 1.00 56.56 193 LYS A N 1
ATOM 1508 C CA . LYS A 1 193 ? 16.480 -16.369 -0.024 1.00 56.56 193 LYS A CA 1
ATOM 1509 C C . LYS A 1 193 ? 17.425 -16.128 1.152 1.00 56.56 193 LYS A C 1
ATOM 1511 O O . LYS A 1 193 ? 18.635 -16.219 0.968 1.00 56.56 193 LYS A O 1
ATOM 1516 N N . GLY A 1 194 ? 16.903 -15.800 2.332 1.00 48.84 194 GLY A N 1
ATOM 1517 C CA . GLY A 1 194 ? 17.698 -15.560 3.539 1.00 48.84 194 GLY A CA 1
ATOM 1518 C C . GLY A 1 194 ? 18.046 -16.825 4.329 1.00 48.84 194 GLY A C 1
ATOM 1519 O O . GLY A 1 194 ? 18.858 -16.744 5.248 1.00 48.84 194 GLY A O 1
ATOM 1520 N N . ALA A 1 195 ? 17.450 -17.975 3.993 1.00 52.06 195 ALA A N 1
ATOM 1521 C CA . ALA A 1 195 ? 17.631 -19.236 4.721 1.00 52.06 195 ALA A CA 1
ATOM 1522 C C . ALA A 1 195 ? 18.508 -20.277 3.993 1.00 52.06 195 ALA A C 1
ATOM 1524 O O . ALA A 1 195 ? 18.949 -21.233 4.625 1.00 52.06 195 ALA A O 1
ATOM 1525 N N . GLU A 1 196 ? 18.808 -20.080 2.704 1.00 49.47 196 GLU A N 1
ATOM 1526 C CA . GLU A 1 196 ? 19.660 -20.965 1.891 1.00 49.47 196 GLU A CA 1
ATOM 1527 C C . GLU A 1 196 ? 20.900 -20.229 1.349 1.00 49.47 196 GLU A C 1
ATOM 1529 O O . GLU A 1 196 ? 21.206 -20.274 0.159 1.00 49.47 196 GLU A O 1
ATOM 1534 N N . ASP A 1 197 ? 21.655 -19.557 2.223 1.00 47.12 197 ASP A N 1
ATOM 1535 C CA . ASP A 1 197 ? 23.050 -19.192 1.922 1.00 47.12 197 ASP A CA 1
ATOM 1536 C C . ASP A 1 197 ? 23.946 -20.432 2.144 1.00 47.12 197 ASP A C 1
ATOM 1538 O O . ASP A 1 197 ? 24.853 -20.446 2.976 1.00 47.12 197 ASP A O 1
ATOM 1542 N N . ASP A 1 198 ? 23.621 -21.521 1.434 1.00 48.00 198 ASP A N 1
ATOM 1543 C CA . ASP A 1 198 ? 24.554 -22.604 1.138 1.00 48.00 198 ASP A CA 1
ATOM 1544 C C . ASP A 1 198 ? 25.094 -22.348 -0.270 1.00 48.00 198 ASP A C 1
ATOM 1546 O O . ASP A 1 198 ? 24.363 -22.269 -1.262 1.00 48.00 198 ASP A O 1
ATOM 1550 N N . HIS A 1 199 ? 26.399 -22.116 -0.325 1.00 46.16 199 HIS A N 1
ATOM 1551 C CA . HIS A 1 199 ? 27.155 -21.741 -1.506 1.00 46.16 199 HIS A CA 1
ATOM 1552 C C . HIS A 1 199 ? 26.825 -22.636 -2.709 1.00 46.16 199 HIS A C 1
ATOM 1554 O O . HIS A 1 199 ? 27.328 -23.753 -2.830 1.00 46.16 199 HIS A O 1
ATOM 1560 N N . THR A 1 200 ? 26.078 -22.112 -3.683 1.00 50.75 200 THR A N 1
ATOM 1561 C CA . THR A 1 200 ? 26.070 -22.710 -5.022 1.00 50.75 200 THR A CA 1
ATOM 1562 C C . THR A 1 200 ? 27.400 -22.367 -5.719 1.00 50.75 200 THR A C 1
ATOM 1564 O O . THR A 1 200 ? 27.700 -21.189 -5.936 1.00 50.75 200 THR A O 1
ATOM 1567 N N . PRO A 1 201 ? 28.232 -23.363 -6.087 1.00 56.28 201 PRO A N 1
ATOM 1568 C CA . PRO A 1 201 ? 29.607 -23.144 -6.560 1.00 56.28 201 PRO A CA 1
ATOM 1569 C C . PRO A 1 201 ? 29.710 -22.475 -7.946 1.00 56.28 201 PRO A C 1
ATOM 1571 O O . PRO A 1 201 ? 30.803 -22.120 -8.385 1.00 56.28 201 PRO A O 1
ATOM 1574 N N . ASP A 1 202 ? 28.594 -22.256 -8.645 1.00 52.94 202 ASP A N 1
ATOM 1575 C CA . ASP A 1 202 ? 28.589 -21.757 -10.027 1.00 52.94 202 ASP A CA 1
ATOM 1576 C C . ASP A 1 202 ? 28.780 -20.229 -10.154 1.00 52.94 202 ASP A C 1
ATOM 1578 O O . ASP A 1 202 ? 29.328 -19.747 -11.153 1.00 52.94 202 ASP A O 1
ATOM 1582 N N . GLU A 1 203 ? 28.405 -19.425 -9.146 1.00 52.84 203 GLU A N 1
ATOM 1583 C CA . GLU A 1 203 ? 28.661 -17.970 -9.186 1.00 52.84 203 GLU A CA 1
ATOM 1584 C C . GLU A 1 203 ? 30.137 -17.618 -8.925 1.00 52.84 203 GLU A C 1
ATOM 1586 O O . GLU A 1 203 ? 30.639 -16.607 -9.438 1.00 52.84 203 GLU A O 1
ATOM 1591 N N . GLU A 1 204 ? 30.865 -18.456 -8.183 1.00 55.59 204 GLU A N 1
ATOM 1592 C CA . GLU A 1 204 ? 32.281 -18.234 -7.880 1.00 55.59 204 GLU A CA 1
ATOM 1593 C C . GLU A 1 204 ? 33.169 -18.487 -9.108 1.00 55.59 204 GLU A C 1
ATOM 1595 O O . GLU A 1 204 ? 34.068 -17.692 -9.401 1.00 55.59 204 GLU A O 1
ATOM 1600 N N . VAL A 1 205 ? 32.829 -19.487 -9.932 1.00 57.56 205 VAL A N 1
ATOM 1601 C CA . VAL A 1 205 ? 33.500 -19.758 -11.219 1.00 57.56 205 VAL A CA 1
ATOM 1602 C C . VAL A 1 205 ? 33.370 -18.567 -12.177 1.00 57.56 205 VAL A C 1
ATOM 1604 O O . VAL A 1 205 ? 34.321 -18.212 -12.881 1.00 57.56 205 VAL A O 1
ATOM 1607 N N . ASN A 1 206 ? 32.221 -17.883 -12.182 1.00 55.81 206 ASN A N 1
ATOM 1608 C CA . ASN A 1 206 ? 31.988 -16.750 -13.079 1.00 55.81 206 ASN A CA 1
ATOM 1609 C C . ASN A 1 206 ? 32.672 -15.454 -12.592 1.00 55.81 206 ASN A C 1
ATOM 1611 O O . ASN A 1 206 ? 33.131 -14.644 -13.406 1.00 55.81 206 ASN A O 1
ATOM 1615 N N . ARG A 1 207 ? 32.809 -15.259 -11.270 1.00 57.34 207 ARG A N 1
ATOM 1616 C CA . ARG A 1 207 ? 33.624 -14.165 -10.702 1.00 57.34 207 ARG A CA 1
ATOM 1617 C C . ARG A 1 207 ? 35.120 -14.399 -10.899 1.00 57.34 207 ARG A C 1
ATOM 1619 O O . ARG A 1 207 ? 35.818 -13.443 -11.250 1.00 57.34 207 ARG A O 1
ATOM 1626 N N . ASN A 1 208 ? 35.598 -15.636 -10.758 1.00 56.09 208 ASN A N 1
ATOM 1627 C CA . ASN A 1 208 ? 36.999 -15.971 -11.016 1.00 56.09 208 ASN A CA 1
ATOM 1628 C C . ASN A 1 208 ? 37.358 -15.815 -12.498 1.00 56.09 208 ASN A C 1
ATOM 1630 O O . ASN A 1 208 ? 38.350 -15.153 -12.794 1.00 56.09 208 ASN A O 1
ATOM 1634 N N . ARG A 1 209 ? 36.493 -16.230 -13.438 1.00 57.84 209 ARG A N 1
ATOM 1635 C CA . ARG A 1 209 ? 36.710 -15.979 -14.880 1.00 57.84 209 ARG A CA 1
ATOM 1636 C C . ARG A 1 209 ? 36.853 -14.499 -15.240 1.00 57.84 209 ARG A C 1
ATOM 1638 O O . ARG A 1 209 ? 37.656 -14.145 -16.100 1.00 57.84 209 ARG A O 1
ATOM 1645 N N . ARG A 1 210 ? 36.087 -13.608 -14.595 1.00 59.53 210 ARG A N 1
ATOM 1646 C CA . ARG A 1 210 ? 36.199 -12.155 -14.836 1.00 59.53 210 ARG A CA 1
ATOM 1647 C C . ARG A 1 210 ? 37.477 -11.555 -14.254 1.00 59.53 210 ARG A C 1
ATOM 1649 O O . ARG A 1 210 ? 38.002 -10.604 -14.829 1.00 59.53 210 ARG A O 1
ATOM 1656 N N . ARG A 1 211 ? 37.975 -12.090 -13.136 1.00 60.69 211 ARG A N 1
ATOM 1657 C CA . ARG A 1 211 ? 39.260 -11.672 -12.555 1.00 60.69 211 ARG A CA 1
ATOM 1658 C C . ARG A 1 211 ? 40.442 -12.188 -13.376 1.00 60.69 211 ARG A C 1
ATOM 1660 O O . ARG A 1 211 ? 41.339 -11.400 -13.647 1.00 60.69 211 ARG A O 1
ATOM 1667 N N . GLU A 1 212 ? 40.402 -13.433 -13.844 1.00 60.19 212 GLU A N 1
ATOM 1668 C CA . GLU A 1 212 ? 41.440 -14.003 -14.717 1.00 60.19 212 GLU A CA 1
ATOM 1669 C C . GLU A 1 212 ? 41.547 -13.263 -16.056 1.00 60.19 212 GLU A C 1
ATOM 1671 O O . GLU A 1 212 ? 42.651 -12.931 -16.477 1.00 60.19 212 GLU A O 1
ATOM 1676 N N . GLY A 1 213 ? 40.422 -12.897 -16.687 1.00 64.44 213 GLY A N 1
ATOM 1677 C CA . GLY A 1 213 ? 40.446 -12.111 -17.929 1.00 64.44 213 GLY A CA 1
ATOM 1678 C C . GLY A 1 213 ? 41.118 -10.739 -17.774 1.00 64.44 213 GLY A C 1
ATOM 1679 O O . GLY A 1 213 ? 41.897 -10.329 -18.628 1.00 64.44 213 GLY A O 1
ATOM 1680 N N . ALA A 1 214 ? 40.886 -10.052 -16.649 1.00 63.91 214 ALA A N 1
ATOM 1681 C CA . ALA A 1 214 ? 41.502 -8.751 -16.376 1.00 63.91 214 ALA A CA 1
ATOM 1682 C C . ALA A 1 214 ? 43.006 -8.840 -16.046 1.00 63.91 214 ALA A C 1
ATOM 1684 O O . ALA A 1 214 ? 43.723 -7.850 -16.199 1.00 63.91 214 ALA A O 1
ATOM 1685 N N . VAL A 1 215 ? 43.483 -9.996 -15.573 1.00 70.56 215 VAL A N 1
ATOM 1686 C CA . VAL A 1 215 ? 44.915 -10.258 -15.358 1.00 70.56 215 VAL A CA 1
ATOM 1687 C C . VAL A 1 215 ? 45.591 -10.623 -16.681 1.00 70.56 215 VAL A C 1
ATOM 1689 O O . VAL A 1 215 ? 46.645 -10.070 -16.982 1.00 70.56 215 VAL A O 1
ATOM 1692 N N . ALA A 1 216 ? 44.944 -11.442 -17.516 1.00 72.25 216 ALA A N 1
ATOM 1693 C CA . ALA A 1 216 ? 45.460 -11.829 -18.828 1.00 72.25 216 ALA A CA 1
ATOM 1694 C C . ALA A 1 216 ? 45.644 -10.630 -19.780 1.00 72.25 216 ALA A C 1
ATOM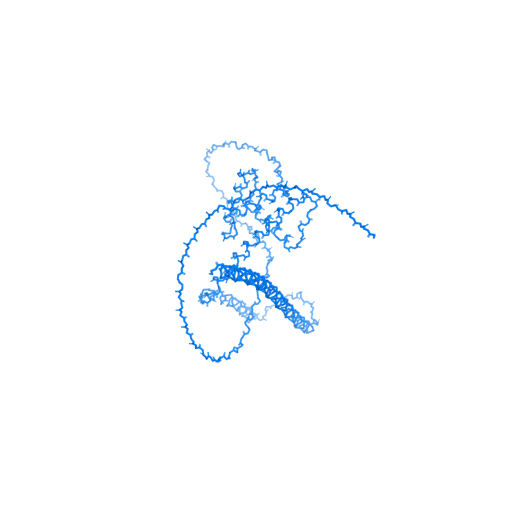 1696 O O . ALA A 1 216 ? 46.643 -10.562 -20.495 1.00 72.25 216 ALA A O 1
ATOM 1697 N N . ASP A 1 217 ? 44.733 -9.650 -19.759 1.00 69.06 217 ASP A N 1
ATOM 1698 C CA . ASP A 1 217 ? 44.884 -8.427 -20.561 1.00 69.06 217 ASP A CA 1
ATOM 1699 C C . ASP A 1 217 ? 46.095 -7.587 -20.116 1.00 69.06 217 ASP A C 1
ATOM 1701 O O . ASP A 1 217 ? 46.815 -7.049 -20.958 1.00 69.06 217 ASP A O 1
ATOM 1705 N N . LYS A 1 218 ? 46.371 -7.525 -18.805 1.00 73.88 218 LYS A N 1
ATOM 1706 C CA . LYS A 1 218 ? 47.541 -6.814 -18.262 1.00 73.88 218 LYS A CA 1
ATOM 1707 C C . LYS A 1 218 ? 48.849 -7.533 -18.573 1.00 73.88 218 LYS A C 1
ATOM 1709 O O . LYS A 1 218 ? 49.814 -6.881 -18.952 1.00 73.88 218 LYS A O 1
ATOM 1714 N N . GLU A 1 219 ? 48.890 -8.858 -18.450 1.00 76.00 219 GLU A N 1
ATOM 1715 C CA . GLU A 1 219 ? 50.071 -9.638 -18.844 1.00 76.00 219 GLU A CA 1
ATOM 1716 C C . GLU A 1 219 ? 50.352 -9.511 -20.341 1.00 76.00 219 GLU A C 1
ATOM 1718 O O . GLU A 1 219 ? 51.502 -9.335 -20.739 1.00 76.00 219 GLU A O 1
ATOM 1723 N N . ARG A 1 220 ? 49.312 -9.510 -21.183 1.00 76.62 220 ARG A N 1
ATOM 1724 C CA . ARG A 1 220 ? 49.469 -9.304 -22.625 1.00 76.62 220 ARG A CA 1
ATOM 1725 C C . ARG A 1 220 ? 50.054 -7.929 -22.950 1.00 76.62 220 ARG A C 1
ATOM 1727 O O . ARG A 1 220 ? 50.856 -7.831 -23.874 1.00 76.62 220 ARG A O 1
ATOM 1734 N N . GLU A 1 221 ? 49.672 -6.888 -22.215 1.00 73.81 221 GLU A N 1
ATOM 1735 C CA . GLU A 1 221 ? 50.219 -5.536 -22.381 1.00 73.81 221 GLU A CA 1
ATOM 1736 C C . GLU A 1 221 ? 51.692 -5.451 -21.950 1.00 73.81 221 GLU A C 1
ATOM 1738 O O . GLU A 1 221 ? 52.500 -4.857 -22.664 1.00 73.81 221 GLU A O 1
ATOM 1743 N N . VAL A 1 222 ? 52.066 -6.118 -20.853 1.00 78.69 222 VAL A N 1
ATOM 1744 C CA . VAL A 1 222 ? 53.464 -6.207 -20.392 1.00 78.69 222 VAL A CA 1
ATOM 1745 C C . VAL A 1 222 ? 54.333 -6.965 -21.402 1.00 78.69 222 VAL A C 1
ATOM 1747 O O . VAL A 1 222 ? 55.389 -6.470 -21.787 1.00 78.69 222 VAL A O 1
ATOM 1750 N N . ILE A 1 223 ? 53.864 -8.109 -21.912 1.00 77.94 223 ILE A N 1
ATOM 1751 C CA . ILE A 1 223 ? 54.592 -8.897 -22.920 1.00 77.94 223 ILE A CA 1
ATOM 1752 C C . ILE A 1 223 ? 54.724 -8.121 -24.240 1.00 77.94 223 ILE A C 1
ATOM 1754 O O . ILE A 1 223 ? 55.768 -8.186 -24.886 1.00 77.94 223 ILE A O 1
ATOM 1758 N N . LEU A 1 224 ? 53.701 -7.358 -24.650 1.00 71.19 224 LEU A N 1
ATOM 1759 C CA . LEU A 1 224 ? 53.791 -6.507 -25.843 1.00 71.19 224 LEU A CA 1
ATOM 1760 C C . LEU A 1 224 ? 54.828 -5.386 -25.685 1.00 71.19 224 LEU A C 1
ATOM 1762 O O . LEU A 1 224 ? 55.524 -5.081 -26.652 1.00 71.19 224 LEU A O 1
ATOM 1766 N N . GLN A 1 225 ? 54.937 -4.791 -24.493 1.00 71.12 225 GLN A N 1
ATOM 1767 C CA . GLN A 1 225 ? 55.950 -3.770 -24.201 1.00 71.12 225 GLN A CA 1
ATOM 1768 C C . GLN A 1 225 ? 57.367 -4.355 -24.152 1.00 71.12 225 GLN A C 1
ATOM 1770 O O . GLN A 1 225 ? 58.309 -3.700 -24.592 1.00 71.12 225 GLN A O 1
ATOM 1775 N N . GLU A 1 226 ? 57.526 -5.587 -23.667 1.00 76.88 226 GLU A N 1
ATOM 1776 C CA . GLU A 1 226 ? 58.828 -6.257 -23.589 1.00 76.88 226 GLU A CA 1
ATOM 1777 C C . GLU A 1 226 ? 59.299 -6.806 -24.949 1.00 76.88 226 GLU A C 1
ATOM 1779 O O . GLU A 1 226 ? 60.484 -6.740 -25.268 1.00 76.88 226 GLU A O 1
ATOM 1784 N N . ALA A 1 227 ? 58.380 -7.296 -25.789 1.00 75.62 227 ALA A N 1
ATOM 1785 C CA . ALA A 1 227 ? 58.703 -7.852 -27.107 1.00 75.62 227 ALA A CA 1
ATOM 1786 C C . ALA A 1 227 ? 59.055 -6.788 -28.165 1.00 75.62 227 ALA A C 1
ATOM 1788 O O . ALA A 1 227 ? 59.736 -7.100 -29.143 1.00 75.62 227 ALA A O 1
ATOM 1789 N N . TYR A 1 228 ? 58.607 -5.540 -27.984 1.00 69.69 228 TYR A N 1
ATOM 1790 C CA . TYR A 1 228 ? 58.873 -4.433 -28.908 1.00 69.69 228 TYR A CA 1
ATOM 1791 C C . TYR A 1 228 ? 59.308 -3.163 -28.155 1.00 69.69 228 TYR A C 1
ATOM 1793 O O . TYR A 1 228 ? 58.574 -2.174 -28.142 1.00 69.69 228 TYR A O 1
ATOM 1801 N N . PRO A 1 229 ? 60.521 -3.142 -27.571 1.00 63.97 229 PRO A N 1
ATOM 1802 C CA . PRO A 1 229 ? 61.032 -1.985 -26.829 1.00 63.97 229 PRO A CA 1
ATOM 1803 C C . PRO A 1 229 ? 61.295 -0.753 -27.716 1.00 63.97 229 PRO A C 1
ATOM 1805 O O . PRO A 1 229 ? 61.501 0.340 -27.197 1.00 63.97 229 PRO A O 1
ATOM 1808 N N . ASP A 1 230 ? 61.274 -0.927 -29.042 1.00 69.81 230 ASP A N 1
ATOM 1809 C CA . ASP A 1 230 ? 61.529 0.110 -30.052 1.00 69.81 230 ASP A CA 1
ATOM 1810 C C . ASP A 1 230 ? 60.240 0.581 -30.764 1.00 69.81 230 ASP A C 1
ATOM 1812 O O . ASP A 1 230 ? 60.275 1.341 -31.734 1.00 69.81 230 ASP A O 1
ATOM 1816 N N . ALA A 1 231 ? 59.068 0.122 -30.299 1.00 57.75 231 ALA A N 1
ATOM 1817 C CA . ALA A 1 231 ? 57.790 0.652 -30.756 1.00 57.75 231 ALA A CA 1
ATOM 1818 C C . ALA A 1 231 ? 57.639 2.088 -30.237 1.00 57.75 231 ALA A C 1
ATOM 1820 O O . ALA A 1 231 ? 57.471 2.320 -29.039 1.00 57.75 231 ALA A O 1
ATOM 1821 N N . ALA A 1 232 ? 57.726 3.055 -31.154 1.00 62.94 232 ALA A N 1
ATOM 1822 C CA . ALA A 1 232 ? 57.580 4.470 -30.847 1.00 62.94 232 ALA A CA 1
ATOM 1823 C C . ALA A 1 232 ? 56.302 4.696 -30.014 1.00 62.94 232 ALA A C 1
ATOM 1825 O O . ALA A 1 232 ? 55.223 4.289 -30.456 1.00 62.94 232 ALA A O 1
ATOM 1826 N N . PRO A 1 233 ? 56.403 5.316 -28.821 1.00 61.69 233 PRO A N 1
ATOM 1827 C CA . PRO A 1 233 ? 55.251 5.531 -27.960 1.00 61.69 233 PRO A CA 1
ATOM 1828 C C . PRO A 1 233 ? 54.206 6.313 -28.748 1.00 61.69 233 P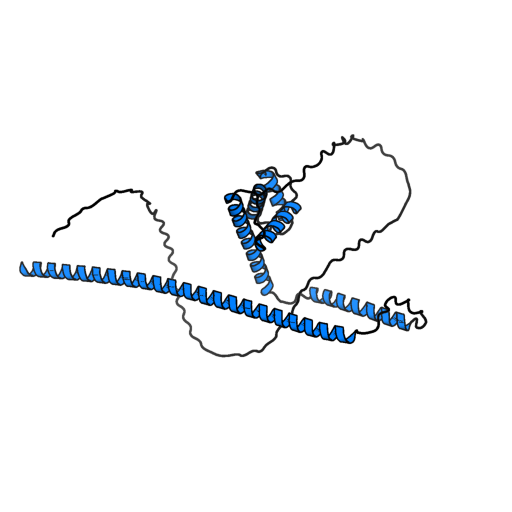RO A C 1
ATOM 1830 O O . PRO A 1 233 ? 54.506 7.386 -29.282 1.00 61.69 233 PRO A O 1
ATOM 1833 N N . GLU A 1 234 ? 52.991 5.768 -28.848 1.00 60.75 234 GLU A N 1
ATOM 1834 C CA . GLU A 1 234 ? 51.891 6.479 -29.490 1.00 60.75 234 GLU A CA 1
ATOM 1835 C C . GLU A 1 234 ? 51.782 7.887 -28.884 1.00 60.75 234 GLU A C 1
ATOM 1837 O O . GLU A 1 234 ? 51.987 8.054 -27.672 1.00 60.75 234 GLU A O 1
ATOM 1842 N N . PRO A 1 235 ? 51.502 8.922 -29.698 1.00 52.53 235 PRO A N 1
ATOM 1843 C CA . PRO A 1 235 ? 51.427 10.292 -29.227 1.00 52.53 235 PRO A CA 1
ATOM 1844 C C . PRO A 1 235 ? 50.331 10.407 -28.170 1.00 52.53 235 PRO A C 1
ATOM 1846 O O . PRO A 1 235 ? 49.142 10.527 -28.455 1.00 52.53 235 PRO A O 1
ATOM 1849 N N . SER A 1 236 ? 50.779 10.380 -26.921 1.00 49.25 236 SER A N 1
ATOM 1850 C CA . SER A 1 236 ? 50.026 10.700 -25.725 1.00 49.25 236 SER A CA 1
ATOM 1851 C C . SER A 1 236 ? 49.442 12.106 -25.868 1.00 49.25 236 SER A C 1
ATOM 1853 O O . SER A 1 236 ? 50.078 13.114 -25.562 1.00 49.25 236 SER A O 1
ATOM 1855 N N . THR A 1 237 ? 48.192 12.196 -26.319 1.00 51.19 237 THR A N 1
ATOM 1856 C CA . THR A 1 237 ? 47.383 13.419 -26.251 1.00 51.19 237 THR A CA 1
ATOM 1857 C C . THR A 1 237 ? 46.802 13.610 -24.848 1.00 51.19 237 THR A C 1
ATOM 1859 O O . THR A 1 237 ? 45.630 13.941 -24.685 1.00 51.19 237 THR A O 1
ATOM 1862 N N . SER A 1 238 ? 47.606 13.394 -23.807 1.00 49.75 238 SER A N 1
ATOM 1863 C CA . SER A 1 238 ? 47.244 13.726 -22.428 1.00 49.75 238 SER A CA 1
ATOM 1864 C C . SER A 1 238 ? 48.353 14.548 -21.778 1.00 49.75 238 SER A C 1
ATOM 1866 O O . SER A 1 238 ? 48.946 14.177 -20.762 1.00 49.75 238 SER A O 1
ATOM 1868 N N . GLY A 1 239 ? 48.633 15.702 -22.379 1.00 49.91 239 GLY A N 1
ATOM 1869 C CA . GLY A 1 239 ? 49.314 16.791 -21.699 1.00 49.91 239 GLY A CA 1
ATOM 1870 C C . GLY A 1 239 ? 48.395 17.389 -20.636 1.00 49.91 239 GLY A C 1
ATOM 1871 O O . GLY A 1 239 ? 47.576 18.238 -20.950 1.00 49.91 239 GLY A O 1
ATOM 1872 N N . GLN A 1 240 ? 48.536 16.947 -19.385 1.00 52.50 240 GLN A N 1
ATOM 1873 C CA . GLN A 1 240 ? 48.275 17.746 -18.179 1.00 52.50 240 GLN A CA 1
ATOM 1874 C C . GLN A 1 240 ? 48.905 17.044 -16.970 1.00 52.50 240 GLN A C 1
ATOM 1876 O O . GLN A 1 240 ? 48.270 16.388 -16.146 1.00 52.50 240 GLN A O 1
ATOM 1881 N N . LYS A 1 241 ? 50.230 17.164 -16.895 1.00 54.47 241 LYS A N 1
ATOM 1882 C CA . LYS A 1 241 ? 51.042 16.731 -15.763 1.00 54.47 241 LYS A CA 1
ATOM 1883 C C . LYS A 1 241 ? 51.284 17.952 -14.875 1.00 54.47 241 LYS A C 1
ATOM 1885 O O . LYS A 1 241 ? 52.196 18.720 -15.151 1.00 54.47 241 LYS A O 1
ATOM 1890 N N . ARG A 1 242 ? 50.450 18.139 -13.845 1.00 52.97 242 ARG A N 1
ATOM 1891 C CA . ARG A 1 242 ? 50.794 18.672 -12.504 1.00 52.97 242 ARG A CA 1
ATOM 1892 C C . ARG A 1 242 ? 49.510 18.918 -11.698 1.00 52.97 242 ARG A C 1
ATOM 1894 O O . ARG A 1 242 ? 48.542 19.431 -12.235 1.00 52.97 242 ARG A O 1
ATOM 1901 N N . GLN A 1 243 ? 49.549 18.538 -10.417 1.00 50.50 243 GLN A N 1
ATOM 1902 C CA . GLN A 1 243 ? 48.448 18.430 -9.436 1.00 50.50 243 GLN A CA 1
ATOM 1903 C C . GLN A 1 243 ? 47.589 17.150 -9.507 1.00 50.50 243 GLN A C 1
ATOM 1905 O O . GLN A 1 243 ? 46.363 17.207 -9.577 1.00 50.50 243 GLN A O 1
ATOM 1910 N N . LYS A 1 244 ? 48.227 15.972 -9.448 1.00 55.94 244 LYS A N 1
ATOM 1911 C CA . LYS A 1 244 ? 47.523 14.697 -9.194 1.00 55.94 244 LYS A CA 1
ATOM 1912 C C . LYS A 1 244 ? 47.482 14.316 -7.704 1.00 55.94 244 LYS A C 1
ATOM 1914 O O . LYS A 1 244 ? 46.485 13.757 -7.272 1.00 55.94 244 LYS A O 1
ATOM 1919 N N . ASN A 1 245 ? 48.466 14.733 -6.904 1.00 52.88 245 ASN A N 1
ATOM 1920 C CA . ASN A 1 245 ? 48.560 14.301 -5.502 1.00 52.88 245 ASN A CA 1
ATOM 1921 C C . ASN A 1 245 ? 47.490 14.936 -4.584 1.00 52.88 245 ASN A C 1
ATOM 1923 O O . ASN A 1 245 ? 46.953 14.243 -3.734 1.00 52.88 245 ASN A O 1
ATOM 1927 N N . ASN A 1 246 ? 47.059 16.186 -4.820 1.00 55.47 246 ASN A N 1
ATOM 1928 C CA . ASN A 1 246 ? 45.988 16.801 -4.009 1.00 55.47 246 ASN A CA 1
ATOM 1929 C C . ASN A 1 246 ? 44.578 16.280 -4.341 1.00 55.47 246 ASN A C 1
ATOM 1931 O O . ASN A 1 246 ? 43.645 16.508 -3.576 1.00 55.47 246 ASN A O 1
ATOM 1935 N N . LYS A 1 247 ? 44.371 15.632 -5.496 1.00 59.22 247 LYS A N 1
ATOM 1936 C CA . LYS A 1 247 ? 43.042 15.113 -5.864 1.00 59.22 247 LYS A CA 1
ATOM 1937 C C . LYS A 1 247 ? 42.734 13.793 -5.162 1.00 59.22 247 LYS A C 1
ATOM 1939 O O . LYS A 1 247 ? 41.572 13.538 -4.871 1.00 59.22 247 LYS A O 1
ATOM 1944 N N . GLU A 1 248 ? 43.754 12.988 -4.876 1.00 61.12 248 GLU A N 1
ATOM 1945 C CA . GLU A 1 248 ? 43.592 11.712 -4.174 1.00 61.12 248 GLU A CA 1
ATOM 1946 C C . GLU A 1 248 ? 43.291 11.918 -2.684 1.00 61.12 248 GLU A C 1
ATOM 1948 O O . GLU A 1 248 ? 42.345 11.312 -2.188 1.00 61.12 248 GLU A O 1
ATOM 1953 N N . GLU A 1 249 ? 43.972 12.847 -2.000 1.00 65.75 249 GLU A N 1
ATOM 1954 C CA . GLU A 1 249 ? 43.622 13.220 -0.613 1.00 65.75 249 GLU A CA 1
ATOM 1955 C C . GLU A 1 249 ? 42.187 13.760 -0.502 1.00 65.75 249 GLU A C 1
ATOM 1957 O O . GLU A 1 249 ? 41.427 13.316 0.357 1.00 65.75 249 GLU A O 1
ATOM 1962 N N . ASN A 1 250 ? 41.761 14.619 -1.437 1.00 77.25 250 ASN A N 1
ATOM 1963 C CA . ASN A 1 250 ? 40.382 15.121 -1.473 1.00 77.25 250 ASN A CA 1
ATOM 1964 C C . ASN A 1 250 ? 39.341 14.015 -1.728 1.00 77.25 250 ASN A C 1
ATOM 1966 O O . ASN A 1 250 ? 38.217 14.109 -1.245 1.00 77.25 250 ASN A O 1
ATOM 1970 N N . LEU A 1 251 ? 39.682 12.964 -2.482 1.00 79.38 251 LEU A N 1
ATOM 1971 C CA . LEU A 1 251 ? 38.782 11.828 -2.721 1.00 79.38 251 LEU A CA 1
ATOM 1972 C C . LEU A 1 251 ? 38.622 10.953 -1.473 1.00 79.38 251 LEU A C 1
ATOM 1974 O O . LEU A 1 251 ? 37.518 10.480 -1.204 1.00 79.38 251 LEU A O 1
ATOM 1978 N N . VAL A 1 252 ? 39.700 10.753 -0.712 1.00 84.19 252 VAL A N 1
ATOM 1979 C CA . VAL A 1 252 ? 39.662 9.998 0.549 1.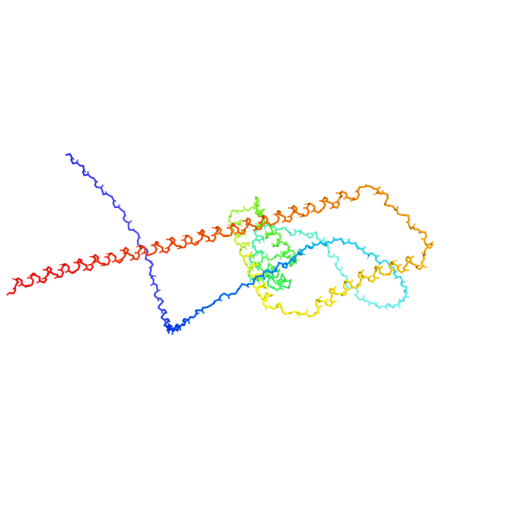00 84.19 252 VAL A CA 1
ATOM 1980 C C . VAL A 1 252 ? 38.847 10.751 1.599 1.00 84.19 252 VAL A C 1
ATOM 1982 O O . VAL A 1 252 ? 37.966 10.156 2.216 1.00 84.19 252 VAL A O 1
ATOM 1985 N N . GLU A 1 253 ? 39.071 12.057 1.755 1.00 88.69 253 GLU A N 1
ATOM 1986 C CA . GLU A 1 253 ? 38.319 12.885 2.705 1.00 88.69 253 GLU A CA 1
ATOM 1987 C C . GLU A 1 253 ? 36.837 12.997 2.319 1.00 88.69 253 GLU A C 1
ATOM 1989 O O . GLU A 1 253 ? 35.957 12.850 3.169 1.00 88.69 253 GLU A O 1
ATOM 1994 N N . LEU A 1 254 ? 36.535 13.169 1.026 1.00 89.44 254 LEU A N 1
ATOM 1995 C CA . LEU A 1 254 ? 35.157 13.197 0.537 1.00 89.44 254 LEU A CA 1
ATOM 1996 C C . LEU A 1 254 ? 34.442 11.861 0.774 1.00 89.44 254 LEU A C 1
ATOM 1998 O O . LEU A 1 254 ? 33.281 11.856 1.182 1.00 89.44 254 LEU A O 1
ATOM 2002 N N . LYS A 1 255 ? 35.131 10.735 0.550 1.00 91.75 255 LYS A N 1
ATOM 2003 C CA . LYS A 1 255 ? 34.584 9.406 0.833 1.00 91.75 255 LYS A CA 1
ATOM 2004 C C . LYS A 1 255 ? 34.329 9.222 2.326 1.00 91.75 255 LYS A C 1
ATOM 2006 O O . LYS A 1 255 ? 33.237 8.810 2.690 1.00 91.75 255 LYS A O 1
ATOM 2011 N N . LEU A 1 256 ? 35.287 9.582 3.179 1.00 94.56 256 LEU A N 1
ATOM 2012 C CA . LEU A 1 256 ? 35.127 9.494 4.630 1.00 94.56 256 LEU A CA 1
ATOM 2013 C C . LEU A 1 256 ? 33.943 10.340 5.111 1.00 94.56 256 LEU A C 1
ATOM 2015 O O . LEU A 1 256 ? 33.136 9.878 5.913 1.00 94.56 256 LEU A O 1
ATOM 2019 N N . ARG A 1 257 ? 33.797 11.561 4.587 1.00 93.12 257 ARG A N 1
ATOM 2020 C CA . ARG A 1 257 ? 32.667 12.436 4.906 1.00 93.12 257 ARG A CA 1
ATOM 2021 C C . ARG A 1 257 ? 31.334 11.826 4.479 1.00 93.12 257 ARG A C 1
ATOM 2023 O O . ARG A 1 257 ? 30.382 11.871 5.250 1.00 93.12 257 ARG A O 1
ATOM 2030 N N . HIS A 1 258 ? 31.277 11.254 3.280 1.00 93.00 258 HIS A N 1
ATOM 2031 C CA . HIS A 1 258 ? 30.091 10.562 2.788 1.00 93.00 258 HIS A CA 1
ATOM 2032 C C . HIS A 1 258 ? 29.763 9.324 3.637 1.00 93.00 258 HIS A C 1
ATOM 2034 O O . HIS A 1 258 ? 28.607 9.113 3.986 1.00 93.00 258 HIS A O 1
ATOM 2040 N N . ASP A 1 259 ? 30.762 8.527 4.017 1.00 90.31 259 ASP A N 1
ATOM 2041 C CA . ASP A 1 259 ? 30.566 7.335 4.849 1.00 90.31 259 ASP A CA 1
ATOM 2042 C C . ASP A 1 259 ? 30.055 7.721 6.252 1.00 90.31 259 ASP A C 1
ATOM 2044 O O . ASP A 1 259 ? 29.072 7.153 6.726 1.00 90.31 259 ASP A O 1
ATOM 2048 N N . MET A 1 260 ? 30.616 8.775 6.856 1.00 96.31 260 MET A N 1
ATOM 2049 C CA . MET A 1 260 ? 30.130 9.360 8.115 1.00 96.31 260 MET A CA 1
ATOM 2050 C C . MET A 1 260 ? 28.698 9.907 7.999 1.00 96.31 260 MET A C 1
ATOM 2052 O O . MET A 1 260 ? 27.894 9.770 8.922 1.00 96.31 260 MET A O 1
ATOM 2056 N N . GLU A 1 261 ? 28.353 10.534 6.873 1.00 95.81 261 GLU A N 1
ATOM 2057 C CA . GLU A 1 261 ? 26.997 11.027 6.608 1.00 95.81 261 GLU A CA 1
ATOM 2058 C C . GLU A 1 261 ? 25.997 9.870 6.464 1.00 95.81 261 GLU A C 1
ATOM 2060 O O . GLU A 1 261 ? 24.895 9.922 7.016 1.00 95.81 261 GLU A O 1
ATOM 2065 N N . MET A 1 262 ? 26.398 8.789 5.793 1.00 92.44 262 MET A N 1
ATOM 2066 C CA . MET A 1 262 ? 25.588 7.581 5.661 1.00 92.44 262 MET A CA 1
ATOM 2067 C C . MET A 1 262 ? 25.386 6.872 7.004 1.00 92.44 262 MET A C 1
ATOM 2069 O O . MET A 1 262 ? 24.273 6.423 7.282 1.00 92.44 262 MET A O 1
ATOM 2073 N N . GLU A 1 263 ? 26.414 6.791 7.852 1.00 94.62 263 GLU A N 1
ATOM 2074 C CA . GLU A 1 263 ? 26.288 6.256 9.214 1.00 94.62 263 GLU A CA 1
ATOM 2075 C C . GLU A 1 263 ? 25.363 7.107 10.079 1.00 94.62 263 GLU A C 1
ATOM 2077 O O . GLU A 1 263 ? 24.467 6.572 10.733 1.00 94.62 263 GLU A O 1
ATOM 2082 N N . ARG A 1 264 ? 25.505 8.435 10.025 1.00 94.25 264 ARG A N 1
ATOM 2083 C CA . ARG A 1 264 ? 24.606 9.349 10.733 1.00 94.25 264 ARG A CA 1
ATOM 2084 C C . ARG A 1 264 ? 23.154 9.148 10.300 1.00 94.25 264 ARG A C 1
ATOM 2086 O O . ARG A 1 264 ? 22.277 9.037 11.152 1.00 94.25 264 ARG A O 1
ATOM 2093 N N . ARG A 1 265 ? 22.903 9.030 8.993 1.00 94.38 265 ARG A N 1
ATOM 2094 C CA . ARG A 1 265 ? 21.557 8.782 8.457 1.00 94.38 265 ARG A CA 1
ATOM 2095 C C . ARG A 1 265 ? 20.999 7.426 8.893 1.00 94.38 265 ARG A C 1
ATOM 2097 O O . ARG A 1 265 ? 19.811 7.328 9.186 1.00 94.38 265 ARG A O 1
ATOM 2104 N N . ARG A 1 266 ? 21.838 6.386 8.965 1.00 89.38 266 ARG A N 1
ATOM 2105 C CA . ARG A 1 266 ? 21.442 5.076 9.511 1.00 89.38 266 ARG A CA 1
ATOM 2106 C C . ARG A 1 266 ? 21.058 5.177 10.984 1.00 89.38 266 ARG A C 1
ATOM 2108 O O . ARG A 1 266 ? 20.017 4.654 11.364 1.00 89.38 266 ARG A O 1
ATOM 2115 N N . PHE A 1 267 ? 21.857 5.881 11.782 1.00 96.94 267 PHE A N 1
ATOM 2116 C CA . PHE A 1 267 ? 21.593 6.067 13.207 1.00 96.94 267 PHE A CA 1
ATOM 2117 C C . PHE A 1 267 ? 20.310 6.871 13.462 1.00 96.94 267 PHE A C 1
ATOM 2119 O O . PHE A 1 267 ? 19.532 6.532 14.349 1.00 96.94 267 PHE A O 1
ATOM 2126 N N . GLU A 1 268 ? 20.057 7.913 12.667 1.00 95.50 268 GLU A N 1
ATOM 2127 C CA . GLU A 1 268 ? 18.828 8.710 12.753 1.00 95.50 268 GLU A CA 1
ATOM 2128 C C . GLU A 1 268 ? 17.581 7.869 12.428 1.00 95.50 268 GLU A C 1
ATOM 2130 O O . GLU A 1 268 ? 16.611 7.917 13.186 1.00 95.50 268 GLU A O 1
ATOM 2135 N N . LEU A 1 269 ? 17.630 7.036 11.380 1.00 93.00 269 LEU A N 1
ATOM 2136 C CA . LEU A 1 269 ? 16.539 6.114 11.034 1.00 93.00 269 LEU A CA 1
ATOM 2137 C C . LEU A 1 269 ? 16.309 5.048 12.114 1.00 93.00 269 LEU A C 1
ATOM 2139 O O . LEU A 1 269 ? 15.167 4.788 12.483 1.00 93.00 269 LEU A O 1
ATOM 2143 N N . GLU A 1 270 ? 17.371 4.454 12.664 1.00 93.25 270 GLU A N 1
ATOM 2144 C CA . GLU A 1 270 ? 17.249 3.478 13.757 1.00 93.25 270 GLU A CA 1
ATOM 2145 C C . GLU A 1 270 ? 16.642 4.117 15.019 1.00 93.25 270 GLU A C 1
ATOM 2147 O O . GLU A 1 270 ? 15.777 3.530 15.675 1.00 93.25 270 GLU A O 1
ATOM 2152 N N . ALA A 1 271 ? 17.042 5.349 15.347 1.00 96.31 271 ALA A N 1
ATOM 2153 C CA . ALA A 1 271 ? 16.477 6.095 16.466 1.00 96.31 271 ALA A CA 1
ATOM 2154 C C . ALA A 1 271 ? 14.997 6.449 16.244 1.00 96.31 271 ALA A C 1
ATOM 2156 O O . ALA A 1 271 ? 14.214 6.436 17.197 1.00 96.31 271 ALA A O 1
ATOM 2157 N N . GLU A 1 272 ? 14.602 6.763 15.010 1.00 96.38 272 GLU A N 1
ATOM 2158 C CA . GLU A 1 272 ? 13.208 7.026 14.653 1.00 96.38 272 GLU A CA 1
ATOM 2159 C C . GLU A 1 272 ? 12.343 5.765 14.766 1.00 96.38 272 GLU A C 1
ATOM 2161 O O . GLU A 1 272 ? 11.280 5.820 15.389 1.00 96.38 272 GLU A O 1
ATOM 2166 N N . ILE A 1 273 ? 12.837 4.621 14.282 1.00 90.56 273 ILE A N 1
ATOM 2167 C CA . ILE A 1 273 ? 12.170 3.319 14.431 1.00 90.56 273 ILE A CA 1
ATOM 2168 C C . ILE A 1 273 ? 11.970 2.991 15.915 1.00 90.56 273 ILE A C 1
ATOM 2170 O O . ILE A 1 273 ? 10.838 2.758 16.336 1.00 90.56 273 ILE A O 1
ATOM 2174 N N . ARG A 1 274 ? 13.016 3.098 16.749 1.00 96.56 274 ARG A N 1
ATOM 2175 C CA . ARG A 1 274 ? 12.885 2.861 18.201 1.00 96.56 274 ARG A CA 1
ATOM 2176 C C . ARG A 1 274 ? 11.880 3.797 18.872 1.00 96.56 274 ARG A C 1
ATOM 2178 O O . ARG A 1 274 ? 11.138 3.381 19.759 1.00 96.56 274 ARG A O 1
ATOM 2185 N N . ARG A 1 275 ? 11.829 5.075 18.479 1.00 96.56 275 ARG A N 1
ATOM 2186 C CA . ARG A 1 275 ? 10.829 6.020 19.016 1.00 96.56 275 ARG A CA 1
ATOM 2187 C C . ARG A 1 275 ? 9.412 5.633 18.601 1.00 96.56 275 ARG A C 1
ATOM 2189 O O . ARG A 1 275 ? 8.494 5.769 19.411 1.00 96.56 275 ARG A O 1
ATOM 2196 N N . ALA A 1 276 ? 9.227 5.167 17.368 1.00 91.88 276 ALA A N 1
ATOM 2197 C CA . ALA A 1 276 ? 7.939 4.686 16.885 1.00 91.88 276 ALA A CA 1
ATOM 2198 C C . ALA A 1 276 ? 7.493 3.418 17.634 1.00 91.88 276 ALA A C 1
ATOM 2200 O O . ALA A 1 276 ? 6.341 3.349 18.061 1.00 91.88 276 ALA A O 1
ATOM 2201 N N . GLU A 1 277 ? 8.405 2.475 17.878 1.00 95.06 277 GLU A N 1
ATOM 2202 C CA . GLU A 1 277 ? 8.156 1.264 18.672 1.00 95.06 277 GLU A CA 1
ATOM 2203 C C . GLU A 1 277 ? 7.716 1.604 20.100 1.00 95.06 277 GLU A C 1
ATOM 2205 O O . GLU A 1 277 ? 6.650 1.172 20.533 1.00 95.06 277 GLU A O 1
ATOM 2210 N N . VAL A 1 278 ? 8.463 2.466 20.802 1.00 96.50 278 VAL A N 1
ATOM 2211 C CA . VAL A 1 278 ? 8.111 2.906 22.165 1.00 96.50 278 VAL A CA 1
ATOM 2212 C C . VAL A 1 278 ? 6.754 3.612 22.193 1.00 96.50 278 VAL A C 1
ATOM 2214 O O . VAL A 1 278 ? 5.959 3.413 23.113 1.00 96.50 278 VAL A O 1
ATOM 2217 N N . LYS A 1 279 ? 6.450 4.429 21.179 1.00 97.00 279 LYS A N 1
ATOM 2218 C CA . LYS A 1 279 ? 5.159 5.121 21.077 1.00 97.00 279 LYS A CA 1
ATOM 2219 C C . LYS A 1 279 ? 4.005 4.145 20.844 1.00 97.00 279 LYS A C 1
ATOM 2221 O O . LYS A 1 279 ? 2.931 4.337 21.414 1.00 97.00 279 LYS A O 1
ATOM 2226 N N . ASN A 1 280 ? 4.204 3.124 20.016 1.00 96.62 280 ASN A N 1
ATOM 2227 C CA . ASN A 1 280 ? 3.195 2.100 19.761 1.00 96.62 280 ASN A CA 1
ATOM 2228 C C . ASN A 1 280 ? 2.970 1.220 20.993 1.00 96.62 280 ASN A C 1
ATOM 2230 O O . ASN A 1 280 ? 1.819 0.999 21.365 1.00 96.62 280 ASN A O 1
ATOM 2234 N N . GLU A 1 281 ? 4.038 0.810 21.676 1.00 97.12 281 GLU A N 1
ATOM 2235 C CA . GLU A 1 281 ? 3.945 0.035 22.916 1.00 97.12 281 GLU A CA 1
ATOM 2236 C C . GLU A 1 281 ? 3.248 0.838 24.023 1.00 97.12 281 GLU A C 1
ATOM 2238 O O . GLU A 1 281 ? 2.345 0.342 24.690 1.00 97.12 281 GLU A O 1
ATOM 2243 N N . SER A 1 282 ? 3.563 2.131 24.155 1.00 96.94 282 SER A N 1
ATOM 2244 C CA . SER A 1 282 ? 2.873 3.016 25.099 1.00 96.94 282 SER A CA 1
ATOM 2245 C C . SER A 1 282 ? 1.371 3.127 24.812 1.00 96.94 282 SER A C 1
ATOM 2247 O O . SER A 1 282 ? 0.569 3.068 25.744 1.00 96.94 282 SER A O 1
ATOM 2249 N N . LYS A 1 283 ? 0.966 3.240 23.539 1.00 97.75 283 LYS A N 1
ATOM 2250 C CA . LYS A 1 283 ? -0.456 3.246 23.153 1.00 97.75 283 LYS A CA 1
ATOM 2251 C C . LYS A 1 283 ? -1.139 1.914 23.451 1.00 97.75 283 LYS A C 1
ATOM 2253 O O . LYS A 1 283 ? -2.276 1.905 23.913 1.00 97.75 283 LYS A O 1
ATOM 2258 N N . ARG A 1 284 ? -0.456 0.797 23.193 1.00 97.19 284 ARG A N 1
ATOM 2259 C CA . ARG A 1 284 ? -0.959 -0.544 23.498 1.00 97.19 284 ARG A CA 1
ATOM 2260 C C . ARG A 1 284 ? -1.222 -0.697 24.998 1.00 97.19 284 ARG A C 1
ATOM 2262 O O . ARG A 1 284 ? -2.324 -1.085 25.370 1.00 97.19 284 ARG A O 1
ATOM 2269 N N . LEU A 1 285 ? -0.259 -0.315 25.838 1.00 97.62 285 LEU A N 1
ATOM 2270 C CA . LEU A 1 285 ? -0.402 -0.353 27.297 1.00 97.62 285 LEU A CA 1
ATOM 2271 C C . LEU A 1 285 ? -1.520 0.572 27.801 1.00 97.62 285 LEU A C 1
ATOM 2273 O O . LEU A 1 285 ? -2.235 0.219 28.732 1.00 97.62 285 LEU A O 1
ATOM 2277 N N . GLN A 1 286 ? -1.720 1.737 27.174 1.00 97.19 286 GLN A N 1
ATOM 2278 C CA . GLN A 1 286 ? -2.846 2.618 27.508 1.00 97.19 286 GLN A CA 1
ATOM 2279 C C . GLN A 1 286 ? -4.204 1.967 27.225 1.00 97.19 286 GLN A C 1
ATOM 2281 O O . GLN A 1 286 ? -5.101 2.050 28.061 1.00 97.19 286 GLN A O 1
ATOM 2286 N N . LEU A 1 287 ? -4.353 1.307 26.074 1.00 96.69 287 LEU A N 1
ATOM 2287 C CA . LEU A 1 287 ? -5.586 0.595 25.727 1.00 96.69 287 LEU A CA 1
ATOM 2288 C C . LEU A 1 287 ? -5.844 -0.593 26.662 1.00 96.69 287 LEU A C 1
ATOM 2290 O O . LEU A 1 287 ? -6.991 -0.866 27.013 1.00 96.69 287 LEU A O 1
ATOM 2294 N N . GLU A 1 288 ? -4.789 -1.292 27.077 1.00 97.12 288 GLU A N 1
ATOM 2295 C CA . GLU A 1 288 ? -4.879 -2.392 28.039 1.00 97.12 288 GLU A CA 1
ATOM 2296 C C . GLU A 1 288 ? -5.333 -1.901 29.419 1.00 97.12 288 GLU A C 1
ATOM 2298 O O . GLU A 1 288 ? -6.290 -2.441 29.973 1.00 97.12 288 GLU A O 1
ATOM 2303 N N . LEU A 1 289 ? -4.745 -0.806 29.911 1.00 97.75 289 LEU A N 1
ATOM 2304 C CA . LEU A 1 289 ? -5.147 -0.169 31.167 1.00 97.75 289 LEU A CA 1
ATOM 2305 C C . LEU A 1 289 ? -6.598 0.330 31.111 1.00 97.75 289 LEU A C 1
ATOM 2307 O O . LEU A 1 289 ? -7.350 0.171 32.072 1.00 97.75 289 LEU A O 1
ATOM 2311 N N . GLU A 1 290 ? -7.034 0.903 29.985 1.00 98.19 290 GLU A N 1
ATOM 2312 C CA . GLU A 1 290 ? -8.429 1.323 29.814 1.00 98.19 290 GLU A CA 1
ATOM 2313 C C . GLU A 1 290 ? -9.391 0.125 29.844 1.00 98.19 290 GLU A C 1
ATOM 2315 O O . GLU A 1 290 ? -10.450 0.190 30.475 1.00 98.19 290 GLU A O 1
ATOM 2320 N N . ARG A 1 291 ? -9.022 -0.987 29.199 1.00 97.00 291 ARG A N 1
ATOM 2321 C CA . ARG A 1 291 ? -9.812 -2.222 29.214 1.00 97.00 291 ARG A CA 1
ATOM 2322 C C . ARG A 1 291 ? -9.928 -2.797 30.623 1.00 97.00 291 ARG A C 1
ATOM 2324 O O . ARG A 1 291 ? -11.025 -3.182 31.023 1.00 97.00 291 ARG A O 1
ATOM 2331 N N . GLU A 1 292 ? -8.829 -2.836 31.368 1.00 97.25 292 GLU A N 1
ATOM 2332 C CA . GLU A 1 292 ? -8.812 -3.298 32.757 1.00 97.25 292 GLU A CA 1
ATOM 2333 C C . GLU A 1 292 ? -9.679 -2.406 33.651 1.00 97.25 292 GLU A C 1
ATOM 2335 O O . GLU A 1 292 ? -10.494 -2.909 34.423 1.00 97.25 292 GLU A O 1
ATOM 2340 N N . LYS A 1 293 ? -9.601 -1.083 33.472 1.00 98.12 293 LYS A N 1
ATOM 2341 C CA . LYS A 1 293 ? -10.442 -0.134 34.205 1.00 98.12 293 LYS A CA 1
ATOM 2342 C C . LYS A 1 293 ? -11.935 -0.375 33.967 1.00 98.12 293 LYS A C 1
ATOM 2344 O O . LYS A 1 293 ? -12.703 -0.379 34.924 1.00 98.12 293 LYS A O 1
ATOM 2349 N N . ARG A 1 294 ? -12.354 -0.618 32.719 1.00 97.00 294 ARG A N 1
ATOM 2350 C CA . AR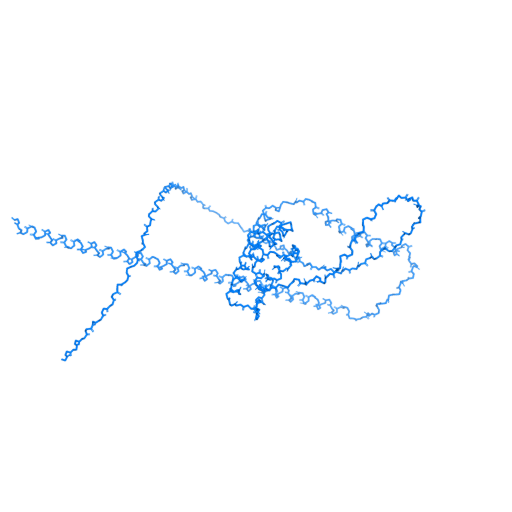G A 1 294 ? -13.762 -0.940 32.410 1.00 97.00 294 ARG A CA 1
ATOM 2351 C C . ARG A 1 294 ? -14.211 -2.237 33.080 1.00 97.00 294 ARG A C 1
ATOM 2353 O O . ARG A 1 294 ? -15.299 -2.282 33.640 1.00 97.00 294 ARG A O 1
ATOM 2360 N N . LEU A 1 295 ? -13.362 -3.266 33.070 1.00 97.62 295 LEU A N 1
ATOM 2361 C CA . LEU A 1 295 ? -13.654 -4.528 33.754 1.00 97.62 295 LEU A CA 1
ATOM 2362 C C . LEU A 1 295 ? -13.774 -4.345 35.274 1.00 97.62 295 LEU A C 1
ATOM 2364 O O . LEU A 1 295 ? -14.657 -4.943 35.884 1.00 97.62 295 LEU A O 1
ATOM 2368 N N . ALA A 1 296 ? -12.933 -3.502 35.877 1.00 98.19 296 ALA A N 1
ATOM 2369 C CA . ALA A 1 296 ? -13.020 -3.169 37.296 1.00 98.19 296 ALA A CA 1
ATOM 2370 C C . ALA A 1 296 ? -14.314 -2.405 37.632 1.00 98.19 296 ALA A C 1
ATOM 2372 O O . ALA A 1 296 ? -14.993 -2.748 38.596 1.00 98.19 296 ALA A O 1
ATOM 2373 N N . GLU A 1 297 ? -14.704 -1.423 36.812 1.00 98.31 297 GLU A N 1
ATOM 2374 C CA . GLU A 1 297 ? -15.965 -0.686 36.980 1.00 98.31 297 GLU A CA 1
ATOM 2375 C C . GLU A 1 297 ? -17.195 -1.605 36.855 1.00 98.31 297 GLU A C 1
ATOM 2377 O O . GLU A 1 297 ? -18.147 -1.485 37.633 1.00 98.31 297 GLU A O 1
ATOM 2382 N N . ASP A 1 298 ? -17.172 -2.552 35.914 1.00 97.50 298 ASP A N 1
ATOM 2383 C CA . ASP A 1 298 ? -18.227 -3.555 35.759 1.00 97.50 298 ASP A CA 1
ATOM 2384 C C . ASP A 1 298 ? -18.277 -4.522 36.952 1.00 97.50 298 ASP A C 1
ATOM 2386 O O . ASP A 1 298 ? -19.367 -4.838 37.440 1.00 97.50 298 ASP A O 1
ATOM 2390 N N . ALA A 1 299 ? -17.121 -4.950 37.468 1.00 98.25 299 ALA A N 1
ATOM 2391 C CA . ALA A 1 299 ? -17.033 -5.784 38.666 1.00 98.25 299 ALA A CA 1
ATOM 2392 C C . ALA A 1 299 ? -17.577 -5.056 39.907 1.00 98.25 299 ALA A C 1
ATOM 2394 O O . ALA A 1 299 ? -18.404 -5.614 40.630 1.00 98.25 299 ALA A O 1
ATOM 2395 N N . GLU A 1 300 ? -17.214 -3.785 40.114 1.00 98.44 300 GLU A N 1
ATOM 2396 C CA . GLU A 1 300 ? -17.777 -2.960 41.189 1.00 98.44 300 GLU A CA 1
ATOM 2397 C C . GLU A 1 300 ? -19.294 -2.792 41.045 1.00 98.44 300 GLU A C 1
ATOM 2399 O O . GLU A 1 300 ? -20.037 -2.837 42.029 1.00 98.44 300 GLU A O 1
ATOM 2404 N N . ARG A 1 301 ? -19.789 -2.593 39.817 1.00 98.44 301 ARG A N 1
ATOM 2405 C CA . ARG A 1 301 ? -21.230 -2.493 39.556 1.00 98.44 301 ARG A CA 1
ATOM 2406 C C . ARG A 1 301 ? -21.942 -3.795 39.922 1.00 98.44 301 ARG A C 1
ATOM 2408 O O . ARG A 1 301 ? -23.004 -3.740 40.548 1.00 98.44 301 ARG A O 1
ATOM 2415 N N . GLN A 1 302 ? -21.372 -4.944 39.561 1.00 98.12 302 GLN A N 1
ATOM 2416 C CA . GLN A 1 302 ? -21.903 -6.252 39.946 1.00 98.12 302 GLN A CA 1
ATOM 2417 C C . GLN A 1 302 ? -21.894 -6.437 41.465 1.00 98.12 302 GLN A C 1
ATOM 2419 O O . GLN A 1 302 ? -22.909 -6.845 42.026 1.00 98.12 302 GLN A O 1
ATOM 2424 N N . GLU A 1 303 ? -20.810 -6.077 42.151 1.00 98.31 303 GLU A N 1
ATOM 2425 C CA . GLU A 1 303 ? -20.718 -6.168 43.611 1.00 98.31 303 GLU A CA 1
ATOM 2426 C C . GLU A 1 303 ? -21.783 -5.306 44.304 1.00 98.31 303 GLU A C 1
ATOM 2428 O O . GLU A 1 303 ? -22.490 -5.782 45.196 1.00 98.31 303 GLU A O 1
ATOM 2433 N N . ARG A 1 304 ? -21.982 -4.060 43.847 1.00 98.38 304 ARG A N 1
ATOM 2434 C CA . ARG A 1 304 ? -23.047 -3.180 44.361 1.00 98.38 304 ARG A CA 1
ATOM 2435 C C . ARG A 1 304 ? -24.433 -3.788 44.150 1.00 98.38 304 ARG A C 1
ATOM 2437 O O . ARG A 1 304 ? -25.269 -3.716 45.050 1.00 98.38 304 ARG A O 1
ATOM 2444 N N . MET A 1 305 ? -24.673 -4.405 42.993 1.00 98.44 305 MET A N 1
ATOM 2445 C CA . MET A 1 305 ? -25.932 -5.091 42.697 1.00 98.44 305 MET A CA 1
ATOM 2446 C C . MET A 1 305 ? -26.156 -6.284 43.638 1.00 98.44 305 MET A C 1
ATOM 2448 O O . MET A 1 305 ? -27.225 -6.388 44.240 1.00 98.44 305 MET A O 1
ATOM 2452 N N . TYR A 1 306 ? -25.152 -7.144 43.823 1.00 98.56 306 TYR A N 1
ATOM 2453 C CA . TYR A 1 306 ? -25.238 -8.280 44.745 1.00 98.56 306 TYR A CA 1
ATOM 2454 C C . TYR A 1 306 ? -25.438 -7.834 46.197 1.00 98.56 306 TYR A C 1
ATOM 2456 O O . TYR A 1 306 ? -26.278 -8.392 46.902 1.00 98.56 306 TYR A O 1
ATOM 2464 N N . SER A 1 307 ? -24.734 -6.790 46.634 1.00 98.50 307 SER A N 1
ATOM 2465 C CA . SER A 1 307 ? -24.889 -6.206 47.970 1.00 98.50 307 SER A CA 1
ATOM 2466 C C . SER A 1 307 ? -26.306 -5.659 48.201 1.00 98.50 307 SER A C 1
ATOM 2468 O O . SER A 1 307 ? -26.927 -5.926 49.237 1.00 98.50 307 SER A O 1
ATOM 2470 N N . ALA A 1 308 ? -26.874 -4.968 47.207 1.00 98.50 308 ALA A N 1
ATOM 2471 C CA . ALA A 1 308 ? -28.255 -4.496 47.259 1.00 98.50 308 ALA A CA 1
ATOM 2472 C C . ALA A 1 308 ? -29.253 -5.664 47.350 1.00 98.50 308 ALA A C 1
ATOM 2474 O O . ALA A 1 308 ? -30.120 -5.654 48.224 1.00 98.50 308 ALA A O 1
ATOM 2475 N N . MET A 1 309 ? -29.089 -6.704 46.521 1.00 98.44 309 MET A N 1
ATOM 2476 C CA . MET A 1 309 ? -29.925 -7.912 46.567 1.00 98.44 309 MET A CA 1
ATOM 2477 C C . MET A 1 309 ? -29.865 -8.602 47.934 1.00 98.44 309 MET A C 1
ATOM 2479 O O . MET A 1 309 ? -30.905 -8.960 48.488 1.00 98.44 309 MET A O 1
ATOM 2483 N N . GLN A 1 310 ? -28.666 -8.746 48.505 1.00 98.50 310 GLN A N 1
ATOM 2484 C CA . GLN A 1 310 ? -28.470 -9.355 49.820 1.00 98.50 310 GLN A CA 1
ATOM 2485 C C . GLN A 1 310 ? -29.157 -8.540 50.923 1.00 98.50 310 GLN A C 1
ATOM 2487 O O . GLN A 1 310 ? -29.803 -9.097 51.813 1.00 98.50 310 GLN A O 1
ATOM 2492 N N . THR A 1 311 ? -29.066 -7.212 50.842 1.00 98.56 311 THR A N 1
ATOM 2493 C CA . THR A 1 311 ? -29.730 -6.298 51.777 1.00 98.56 311 THR A CA 1
ATOM 2494 C C . THR A 1 311 ? -31.250 -6.444 51.699 1.00 98.56 311 THR A C 1
ATOM 2496 O O . THR A 1 311 ? -31.908 -6.590 52.730 1.00 98.56 311 THR A O 1
ATOM 2499 N N . THR A 1 312 ? -31.822 -6.479 50.491 1.00 98.31 312 THR A N 1
ATOM 2500 C CA . THR A 1 312 ? -33.262 -6.700 50.295 1.00 98.31 312 THR A CA 1
ATOM 2501 C C . THR A 1 312 ? -33.704 -8.062 50.827 1.00 98.31 312 THR A C 1
ATOM 2503 O O . THR A 1 312 ? -34.717 -8.142 51.524 1.00 98.31 312 THR A O 1
ATOM 2506 N N . LEU A 1 313 ? -32.937 -9.124 50.559 1.00 98.50 313 LEU A N 1
ATOM 2507 C CA . LEU A 1 313 ? -33.231 -10.470 51.054 1.00 98.50 313 LEU A CA 1
ATOM 2508 C C . LEU A 1 313 ? -33.270 -10.506 52.588 1.00 98.50 313 LEU A C 1
ATOM 2510 O O . LEU A 1 313 ? -34.208 -11.056 53.164 1.00 98.50 313 LEU A O 1
ATOM 2514 N N . ASN A 1 314 ? -32.303 -9.866 53.247 1.00 98.50 314 ASN A N 1
ATOM 2515 C CA . ASN A 1 314 ? -32.264 -9.770 54.706 1.00 98.50 314 ASN A CA 1
ATOM 2516 C C . ASN A 1 314 ? -33.503 -9.054 55.266 1.00 98.50 314 ASN A C 1
ATOM 2518 O O . ASN A 1 314 ? -34.099 -9.533 56.228 1.00 98.50 314 ASN A O 1
ATOM 2522 N N . VAL A 1 315 ? -33.945 -7.956 54.644 1.00 98.44 315 VAL A N 1
ATOM 2523 C CA . VAL A 1 315 ? -35.170 -7.246 55.057 1.00 98.44 315 VAL A CA 1
ATOM 2524 C C . VAL A 1 315 ? -36.406 -8.141 54.925 1.00 98.44 315 VAL A C 1
ATOM 2526 O O . VAL A 1 315 ? -37.228 -8.190 55.840 1.00 98.44 315 VAL A O 1
ATOM 2529 N N . VAL A 1 316 ? -36.535 -8.881 53.820 1.00 98.31 316 VAL A N 1
ATOM 2530 C CA . VAL A 1 316 ? -37.656 -9.814 53.611 1.00 98.31 316 VAL A CA 1
ATOM 2531 C C . VAL A 1 316 ? -37.647 -10.924 54.663 1.00 98.31 316 VAL A C 1
ATOM 2533 O O . VAL A 1 316 ? -38.691 -11.214 55.250 1.00 98.31 316 VAL A O 1
ATOM 2536 N N . LEU A 1 317 ? -36.482 -11.510 54.947 1.00 98.31 317 LEU A N 1
ATOM 2537 C CA . LEU A 1 317 ? -36.339 -12.539 55.979 1.00 98.31 317 LEU A CA 1
ATOM 2538 C C . LEU A 1 317 ? -36.740 -12.018 57.364 1.00 98.31 317 LEU A C 1
ATOM 2540 O O . LEU A 1 317 ? -37.454 -12.708 58.090 1.00 98.31 317 LEU A O 1
ATOM 2544 N N . GLU A 1 318 ? -36.350 -10.794 57.718 1.00 98.12 318 GLU A N 1
ATOM 2545 C CA . GLU A 1 318 ? -36.749 -10.168 58.984 1.00 98.12 318 GLU A CA 1
ATOM 2546 C C . GLU A 1 318 ? -38.264 -9.921 59.070 1.00 98.12 318 GLU A C 1
ATOM 2548 O O . GLU A 1 318 ? -38.866 -10.122 60.125 1.00 98.12 318 GLU A O 1
ATOM 2553 N N . ILE A 1 319 ? -38.921 -9.554 57.964 1.00 98.00 319 ILE A N 1
ATOM 2554 C CA . ILE A 1 319 ? -40.387 -9.419 57.917 1.00 98.00 319 ILE A CA 1
ATOM 2555 C C . ILE A 1 319 ? -41.072 -10.774 58.132 1.00 98.00 319 ILE A C 1
ATOM 2557 O O . ILE A 1 319 ? -42.058 -10.846 58.866 1.00 98.00 319 ILE A O 1
ATOM 2561 N N . VAL A 1 320 ? -40.567 -11.842 57.507 1.00 97.88 320 VAL A N 1
ATOM 2562 C CA . VAL A 1 320 ? -41.124 -13.197 57.655 1.00 97.88 320 VAL A CA 1
ATOM 2563 C C . VAL A 1 320 ? -40.977 -13.690 59.094 1.00 97.88 320 VAL A C 1
ATOM 2565 O O . VAL A 1 320 ? -41.959 -14.165 59.660 1.00 97.88 320 VAL A O 1
ATOM 2568 N N . LYS A 1 321 ? -39.803 -13.505 59.714 1.00 97.88 321 LYS A N 1
ATOM 2569 C CA . LYS A 1 321 ? -39.567 -13.880 61.119 1.00 97.88 321 LYS A CA 1
ATOM 2570 C C . LYS A 1 321 ? -40.522 -13.186 62.090 1.00 97.88 321 LYS A C 1
ATOM 2572 O O . LYS A 1 321 ? -40.949 -13.809 63.045 1.00 97.88 321 LYS A O 1
ATOM 2577 N N . ARG A 1 322 ? -40.875 -11.916 61.854 1.00 96.88 322 ARG A N 1
ATOM 2578 C CA . ARG A 1 322 ? -41.813 -11.168 62.718 1.00 96.88 322 ARG A CA 1
ATOM 2579 C C . ARG A 1 322 ? -43.269 -11.630 62.613 1.00 96.88 322 ARG A C 1
ATOM 2581 O O . ARG A 1 322 ? -44.076 -11.234 63.446 1.00 96.88 322 ARG A O 1
ATOM 2588 N N . LYS A 1 323 ? -43.626 -12.368 61.558 1.00 95.31 323 LYS A N 1
ATOM 2589 C CA . LYS A 1 323 ? -44.988 -12.883 61.343 1.00 95.31 323 LYS A CA 1
ATOM 2590 C C . LYS A 1 323 ? -45.196 -14.295 61.899 1.00 95.31 323 LYS A C 1
ATOM 2592 O O . LYS A 1 323 ? -46.341 -14.743 61.910 1.00 95.31 323 LYS A O 1
ATOM 2597 N N . GLN A 1 324 ? -44.121 -14.983 62.280 1.00 89.19 324 GLN A N 1
ATOM 2598 C CA . GLN A 1 324 ? -44.158 -16.275 62.968 1.00 89.19 324 GLN A CA 1
ATOM 2599 C C . GLN A 1 324 ? -44.243 -16.057 64.476 1.00 89.19 324 GLN A C 1
ATOM 2601 O O . GLN A 1 324 ? -44.969 -16.845 65.118 1.00 89.19 324 GLN A O 1
#

Foldseek 3Di:
DDDDDDDDDDDDDDDDDDPDDDDDDDDDDDDDDDDDDDDDDDDDDDDDDDDDDDDDDDDDDDDDDDDDDDDDDDDDDDDDPPPPPPPPCDPPDPDDDDLVNLLLLLVLCVVQVCLQPPDPSLVVSQVVSCVPPVDNDDSVVSVVSLVVCLVCLVVVNLPDPDDDPVSSVSSNVSSVVSVCVNVVSVVVVVVVVVPPPPDPPVVVVVVVVVVVVVVVVVVVVVVVCVVCVPPDPDPPPDPDPDPPVVVVVVVVVVVVVVVVVVVVVVVVVVVVVVVVVVVVVVVVVVVVVVVVVVVVVVVVVVVVVVVVVVVVVVVVVVVVVVVD

Sequence (324 aa):
MENHSTASAADENSEGWEPVGGRHQCNSPFSEYGSSGSSEGQRRQSTPGSSHRSNSSQHSKSSSKRGRATPRASQTMPSTTVNSSSISQRPQLRFIFSIERDINVLEAALNINPFQLGRPRWNMVAEDVRERWGYVVSARTLRERVETLLRKFRNEELTSKKGTEEQQTQRAALLTEIISIVEGDQAAINEEKGAEDDHTPDEEVNRNRRREGAVADKEREVILQEAYPDAAPEPSTSGQKRQKNNKEENLVELKLRHDMEMERRRFELEAEIRRAEVKNESKRLQLELEREKRLAEDAERQERMYSAMQTTLNVVLEIVKRKQ